Protein 2VYO (pdb70)

Foldseek 3Di:
DAFAAAFFPAFQEEAEEAEADDDPPLLVVVLVVCLVLVFEYEYAYEPPDPQDDPRLQSLQSNVVSPAAYAHAQDCVCQVDPPVDPLCVSLVSRVVRQVVSCVSRVHRHQEHEGDDDPRDDDVSVQVSQVVVNYGYHHWNEELVVDPGSLVVLLVVQVPDARNGGYTYYYHYSVVPSPPPSVVSSSCSSVVRRGGYHHPCNRHPPPD

Structure (mmCIF, N/CA/C/O backbone):
data_2VYO
#
_entry.id   2VYO
#
_cell.length_a   64.975
_cell.length_b   81.916
_cell.length_c   39.201
_cell.angle_alpha   90.00
_cell.angle_beta   90.00
_cell.angle_gamma   90.00
#
_symmetry.space_group_name_H-M   'P 21 21 2'
#
loop_
_entity.id
_entity.type
_entity.pdbx_description
1 polymer 'POLYSACCHARIDE DEACETYLASE DOMAIN-CONTAINING PROTEIN ECU11_0510'
2 non-polymer 'CALCIUM ION'
3 non-polymer 'ZINC ION'
4 non-polymer 'ACETATE ION'
5 non-polymer 'CHLORIDE ION'
6 non-polymer IMIDAZOLE
7 non-polymer 1,2-ETHANEDIOL
8 water water
#
loop_
_atom_site.group_PDB
_atom_site.id
_atom_site.type_symbol
_atom_site.label_atom_id
_atom_site.label_alt_id
_atom_site.label_comp_id
_atom_site.label_asym_id
_atom_site.label_entity_id
_atom_site.label_seq_id
_atom_site.pdbx_PDB_ins_code
_atom_site.Cartn_x
_atom_site.Cartn_y
_atom_site.Cartn_z
_atom_site.occupancy
_atom_site.B_iso_or_equiv
_atom_site.auth_seq_id
_atom_site.auth_comp_id
_atom_site.auth_asym_id
_atom_site.auth_atom_id
_atom_site.pdbx_PDB_model_num
ATOM 1 N N . GLU A 1 15 ? 27.037 9.343 16.011 1.00 31.93 15 GLU A N 1
ATOM 2 C CA . GLU A 1 15 ? 28.285 9.600 16.795 1.00 30.78 15 GLU A CA 1
ATOM 3 C C . GLU A 1 15 ? 29.088 10.794 16.273 1.00 30.11 15 GLU A C 1
ATOM 4 O O . GLU A 1 15 ? 28.899 11.268 15.132 1.00 31.27 15 GLU A O 1
ATOM 10 N N . ALA A 1 16 ? 29.970 11.298 17.134 1.00 27.50 16 ALA A N 1
ATOM 11 C CA . ALA A 1 16 ? 30.698 12.522 16.884 1.00 26.20 16 ALA A CA 1
ATOM 12 C C . ALA A 1 16 ? 32.184 12.221 16.773 1.00 25.47 16 ALA A C 1
ATOM 13 O O . ALA A 1 16 ? 32.730 11.463 17.575 1.00 25.00 16 ALA A O 1
ATOM 15 N N . ASP A 1 17 ? 32.832 12.835 15.791 1.00 24.83 17 ASP A N 1
ATOM 16 C CA . ASP A 1 17 ? 34.262 12.631 15.592 1.00 24.87 17 ASP A CA 1
ATOM 17 C C . ASP A 1 17 ? 35.053 13.358 16.673 1.00 23.41 17 ASP A C 1
ATOM 18 O O . ASP A 1 17 ? 34.715 14.476 17.074 1.00 23.16 17 ASP A O 1
ATOM 23 N N . VAL A 1 18 ? 36.101 12.688 17.145 1.00 21.71 18 VAL A N 1
ATOM 24 C CA . VAL A 1 18 ? 37.006 13.271 18.116 1.00 20.55 18 VAL A CA 1
ATOM 25 C C . VAL A 1 18 ? 38.417 13.238 17.539 1.00 20.38 18 VAL A C 1
ATOM 26 O O . VAL A 1 18 ? 38.723 12.345 16.722 1.00 20.13 18 VAL A O 1
ATOM 30 N N . PRO A 1 19 ? 39.283 14.182 17.964 1.00 19.92 19 PRO A N 1
ATOM 31 C CA . PRO A 1 19 ? 40.626 14.218 17.382 1.00 19.07 19 PRO A CA 1
ATOM 32 C C . PRO A 1 19 ? 41.440 12.997 17.762 1.00 18.30 19 PRO A C 1
ATOM 33 O O . PRO A 1 19 ? 41.378 12.530 18.903 1.00 17.78 19 PRO A O 1
ATOM 37 N N . ASP A 1 20 ? 42.187 12.466 16.802 1.00 17.95 20 ASP A N 1
ATOM 38 C CA . ASP A 1 20 ? 42.989 11.290 17.088 1.00 19.50 20 ASP A CA 1
ATOM 39 C C . ASP A 1 20 ? 44.454 11.453 16.715 1.00 18.59 20 ASP A C 1
ATOM 40 O O . ASP A 1 20 ? 45.198 10.473 16.684 1.00 20.39 20 ASP A O 1
ATOM 45 N N . VAL A 1 21 ? 44.841 12.691 16.459 1.00 17.77 21 VAL A N 1
ATOM 46 C CA . VAL A 1 21 ? 46.225 13.115 16.267 1.00 17.02 21 VAL A CA 1
ATOM 47 C C . VAL A 1 21 ? 46.244 14.581 16.646 1.00 16.01 21 VAL A C 1
ATOM 48 O O . VAL A 1 21 ? 45.192 15.226 16.790 1.00 15.89 21 VAL A O 1
ATOM 52 N N . CYS A 1 22 ? 47.448 15.130 16.797 1.00 15.38 22 CYS A N 1
ATOM 53 C CA . CYS A 1 22 ? 47.602 16.548 17.116 1.00 15.43 22 CYS A CA 1
ATOM 54 C C . CYS A 1 22 ? 47.277 17.433 15.910 1.00 16.31 22 CYS A C 1
ATOM 55 O O . CYS A 1 22 ? 47.195 16.952 14.767 1.00 17.22 22 CYS A O 1
ATOM 58 N N . THR A 1 23 ? 47.073 18.724 16.171 1.00 16.91 23 THR A N 1
ATOM 59 C CA . THR A 1 23 ? 46.697 19.650 15.102 1.00 17.65 23 THR A CA 1
ATOM 60 C C . TH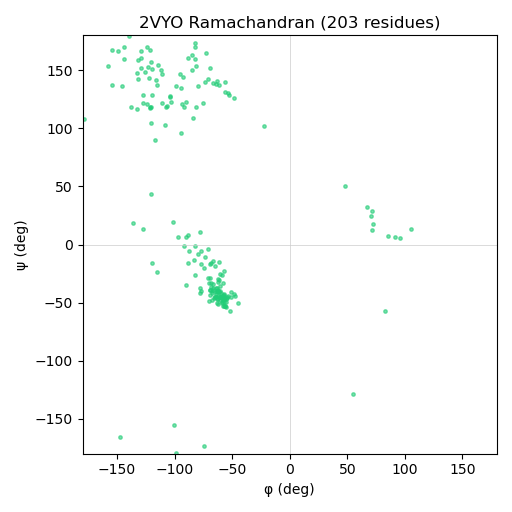R A 1 23 ? 47.927 20.123 14.316 1.00 17.90 23 THR A C 1
ATOM 61 O O . THR A 1 23 ? 47.805 20.868 13.345 1.00 18.66 23 THR A O 1
ATOM 65 N N . ASN A 1 24 ? 49.108 19.653 14.728 1.00 17.34 24 ASN A N 1
ATOM 66 C CA . ASN A 1 24 ? 50.354 19.956 14.001 1.00 17.76 24 ASN A CA 1
ATOM 67 C C . ASN A 1 24 ? 51.293 18.784 14.173 1.00 17.33 24 ASN A C 1
ATOM 68 O O . ASN A 1 24 ? 51.049 17.902 15.012 1.00 17.34 24 ASN A O 1
ATOM 73 N N . SER A 1 25 ? 52.351 18.761 13.361 1.00 16.69 25 SER A N 1
ATOM 74 C CA . SER A 1 25 ? 53.283 17.642 13.343 1.00 15.44 25 SER A CA 1
ATOM 75 C C . SER A 1 25 ? 54.353 17.700 14.455 1.00 15.51 25 SER A C 1
ATOM 76 O O . SER A 1 25 ? 54.477 18.702 15.161 1.00 17.23 25 SER A O 1
ATOM 79 N N . GLY A 1 26 ? 55.093 16.604 14.603 1.00 15.25 26 GLY A N 1
ATOM 80 C CA . GLY A 1 26 ? 56.350 16.640 15.367 1.00 15.70 26 GLY A CA 1
ATOM 81 C C . GLY A 1 26 ? 56.199 16.317 16.834 1.00 15.78 26 GLY A C 1
ATOM 82 O O . GLY A 1 26 ? 57.165 16.402 17.603 1.00 16.10 26 GLY A O 1
ATOM 83 N N . MET A 1 27 ? 54.990 15.916 17.221 1.00 15.26 27 MET A N 1
ATOM 84 C CA . MET A 1 27 ? 54.653 15.790 18.642 1.00 15.44 27 MET A CA 1
ATOM 85 C C . MET A 1 27 ? 54.126 14.415 18.993 1.00 14.89 27 MET A C 1
ATOM 86 O O . MET A 1 27 ? 53.442 13.743 18.164 1.00 15.21 27 MET A O 1
ATOM 91 N N . ILE A 1 28 ? 54.420 13.999 20.234 1.00 14.84 28 ILE A N 1
ATOM 92 C CA . ILE A 1 28 ? 53.790 12.786 20.800 1.00 14.82 28 ILE A CA 1
ATOM 93 C C . ILE A 1 28 ? 53.137 13.235 22.085 1.00 15.32 28 ILE A C 1
ATOM 94 O O . ILE A 1 28 ? 53.812 13.710 22.982 1.00 14.57 28 ILE A O 1
ATOM 99 N N . ALA A 1 29 ? 51.821 13.041 22.169 1.00 14.51 29 ALA A N 1
ATOM 100 C CA . ALA A 1 29 ? 51.034 13.379 23.360 1.00 14.54 29 ALA A CA 1
ATOM 101 C C . ALA A 1 29 ? 50.608 12.082 24.053 1.00 14.02 29 ALA A C 1
ATOM 102 O O . ALA A 1 29 ? 49.672 11.386 23.591 1.00 14.99 29 ALA A O 1
ATOM 104 N N . ILE A 1 30 ? 51.282 11.728 25.153 1.00 13.91 30 ILE A N 1
ATOM 105 C CA . ILE A 1 30 ? 50.850 10.540 25.882 1.00 15.58 30 ILE A CA 1
ATOM 106 C C . ILE A 1 30 ? 49.651 10.929 26.748 1.00 15.30 30 ILE A C 1
ATOM 107 O O . ILE A 1 30 ? 49.683 11.974 27.408 1.00 15.20 30 ILE A O 1
ATOM 112 N N . ASN A 1 31 ? 48.630 10.065 26.757 1.00 14.08 31 ASN A N 1
ATOM 113 C CA . ASN A 1 31 ? 47.434 10.268 27.579 1.00 14.43 31 ASN A CA 1
ATOM 114 C C . ASN A 1 31 ? 47.361 9.063 28.490 1.00 15.38 31 ASN A C 1
ATOM 115 O O . ASN A 1 31 ? 47.020 7.958 28.044 1.00 16.05 31 ASN A O 1
ATOM 120 N N . PHE A 1 32 ? 47.725 9.253 29.761 1.00 15.89 32 PHE A N 1
ATOM 121 C CA . PHE A 1 32 ? 47.612 8.222 30.769 1.00 15.66 32 PHE A CA 1
ATOM 122 C C . PHE A 1 32 ? 46.190 8.175 31.272 1.00 16.44 32 PHE A C 1
ATOM 123 O O . PHE A 1 32 ? 45.721 9.135 31.835 1.00 16.48 32 PHE A O 1
ATOM 131 N N . VAL A 1 33 ? 45.508 7.031 31.089 1.00 18.55 33 VAL A N 1
ATOM 132 C CA . VAL A 1 33 ? 44.057 6.986 31.360 1.00 19.91 33 VAL A CA 1
ATOM 133 C C . VAL A 1 33 ? 43.683 6.028 32.503 1.00 20.96 33 VAL A C 1
ATOM 134 O O . VAL A 1 33 ? 44.284 4.972 32.649 1.00 21.39 33 VAL A O 1
ATOM 138 N N . ASP A 1 34 ? 42.709 6.437 33.320 1.00 21.85 34 ASP A N 1
ATOM 139 C CA . ASP A 1 34 ? 42.083 5.619 34.385 1.00 22.46 34 ASP A CA 1
ATOM 140 C C . ASP A 1 34 ? 42.812 5.620 35.723 1.00 22.30 34 ASP A C 1
ATOM 141 O O . ASP A 1 34 ? 42.431 4.886 36.641 1.00 23.22 34 ASP A O 1
ATOM 146 N N . GLY A 1 35 ? 43.840 6.456 35.849 1.00 21.64 35 GLY A N 1
ATOM 147 C CA . GLY A 1 35 ? 44.440 6.704 37.166 1.00 20.48 35 GLY A CA 1
ATOM 148 C C . GLY A 1 35 ? 43.481 7.592 37.924 1.00 20.30 35 GLY A C 1
ATOM 149 O O . GLY A 1 35 ? 42.389 7.908 37.436 1.00 19.92 35 GLY A O 1
ATOM 150 N N . PRO A 1 36 ? 43.889 8.062 39.095 1.00 18.55 36 PRO A N 1
ATOM 151 C CA . PRO A 1 36 ? 45.192 7.869 39.732 1.00 19.18 36 PRO A CA 1
ATOM 152 C C . PRO A 1 36 ? 45.283 6.516 40.444 1.00 19.57 36 PRO A C 1
ATOM 153 O O . PRO A 1 36 ? 44.259 5.963 40.879 1.00 20.86 36 PRO A O 1
ATOM 157 N N . VAL A 1 37 ? 46.508 6.011 40.567 1.00 19.75 37 VAL A N 1
ATOM 158 C CA . VAL A 1 37 ? 46.811 4.767 41.263 1.00 21.05 37 VAL A CA 1
ATOM 159 C C . VAL A 1 37 ? 47.902 5.112 42.275 1.00 20.77 37 VAL A C 1
ATOM 160 O O . VAL A 1 37 ? 48.962 5.643 41.895 1.00 20.61 37 VAL A O 1
ATOM 164 N N . ARG A 1 38 ? 47.616 4.853 43.555 1.00 21.37 38 ARG 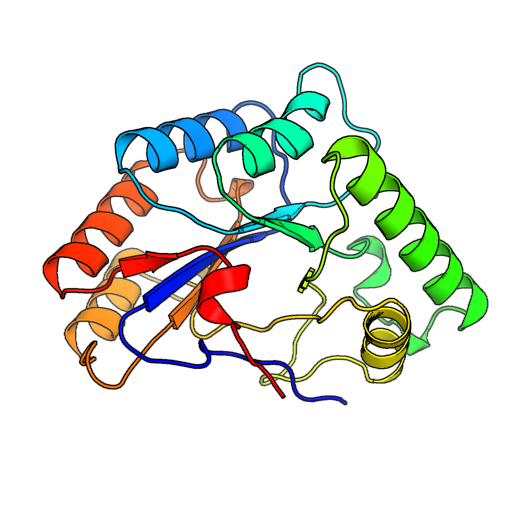A N 1
ATOM 165 C CA . ARG A 1 38 ? 48.573 5.074 44.646 1.00 22.75 38 ARG A CA 1
ATOM 166 C C . ARG A 1 38 ? 49.944 4.477 44.328 1.00 21.45 38 ARG A C 1
ATOM 167 O O . ARG A 1 38 ? 50.043 3.291 44.001 1.00 20.79 38 ARG A O 1
ATOM 175 N N . GLY A 1 39 ? 50.978 5.311 44.429 1.00 21.22 39 GLY A N 1
ATOM 176 C CA . GLY A 1 39 ? 52.355 4.860 44.219 1.00 20.98 39 GLY A CA 1
ATOM 177 C C . GLY A 1 39 ? 52.748 4.813 42.752 1.00 19.77 39 GLY A C 1
ATOM 178 O O . GLY A 1 39 ? 53.706 5.458 42.326 1.00 21.04 39 GLY A O 1
ATOM 179 N N . VAL A 1 40 ? 51.976 4.054 41.985 1.00 19.36 40 VAL A N 1
ATOM 180 C CA . VAL A 1 40 ? 52.170 3.920 40.549 1.00 19.10 40 VAL A CA 1
ATOM 181 C C . VAL A 1 40 ? 52.168 5.279 39.809 1.00 18.43 40 VAL A C 1
ATOM 182 O O . VAL A 1 40 ? 53.109 5.602 39.070 1.00 19.04 40 VAL A O 1
ATOM 186 N N . THR A 1 41 ? 51.121 6.074 39.997 1.00 17.67 41 THR A N 1
ATOM 187 C CA . THR A 1 41 ? 51.031 7.362 39.346 1.00 17.44 41 THR A CA 1
ATOM 188 C C . THR A 1 41 ? 52.133 8.331 39.812 1.00 16.89 41 THR A C 1
ATOM 189 O O . THR A 1 41 ? 52.688 9.084 39.008 1.00 16.68 41 THR A O 1
ATOM 193 N N . ASP A 1 42 ? 52.477 8.284 41.109 1.00 16.71 42 ASP A N 1
ATOM 194 C CA . ASP A 1 42 ? 53.530 9.144 41.648 1.00 17.95 42 ASP A CA 1
ATOM 195 C C . ASP A 1 42 ? 54.848 8.883 40.895 1.00 17.79 42 ASP A C 1
ATOM 196 O O . ASP A 1 42 ? 55.585 9.811 40.566 1.00 18.19 42 ASP A O 1
ATOM 201 N N . ARG A 1 43 ? 55.120 7.589 40.686 1.00 17.76 43 ARG A N 1
ATOM 202 C CA . ARG A 1 43 ? 56.352 7.138 40.005 1.00 18.08 43 ARG A CA 1
ATOM 203 C C . ARG A 1 43 ? 56.358 7.547 38.527 1.00 17.34 43 ARG A C 1
ATOM 204 O O . ARG A 1 43 ? 57.393 7.928 37.963 1.00 18.49 43 ARG A O 1
ATOM 212 N N . ILE A 1 44 ? 55.205 7.448 37.881 1.00 17.30 44 ILE A N 1
ATOM 213 C CA . ILE A 1 44 ? 55.114 7.903 36.494 1.00 16.71 44 ILE A CA 1
ATOM 214 C C . ILE A 1 44 ? 55.429 9.400 36.412 1.00 16.75 44 ILE A C 1
ATOM 215 O O . ILE A 1 44 ? 56.219 9.841 35.575 1.00 17.48 44 ILE A O 1
ATOM 220 N N . LEU A 1 45 ? 54.850 10.181 37.321 1.00 15.99 45 LEU A N 1
ATOM 221 C CA . LEU A 1 45 ? 55.135 11.610 37.369 1.00 16.64 45 LEU A CA 1
ATOM 222 C C . LEU A 1 45 ? 56.629 11.878 37.628 1.00 17.59 45 LEU A C 1
ATOM 223 O O . LEU A 1 45 ? 57.204 12.787 37.045 1.00 17.82 45 LEU A O 1
ATOM 228 N N . ASN A 1 46 ? 57.248 11.091 38.499 1.00 17.84 46 ASN A N 1
ATOM 229 C CA . ASN A 1 46 ? 58.692 11.263 38.752 1.00 18.41 46 ASN A CA 1
ATOM 230 C C . ASN A 1 46 ? 59.479 11.078 37.461 1.00 18.73 46 ASN A C 1
ATOM 231 O O . ASN A 1 46 ? 60.336 11.903 37.107 1.00 18.32 46 ASN A O 1
ATOM 236 N N . THR A 1 47 ? 59.168 9.984 36.770 1.00 18.18 47 THR A N 1
ATOM 237 C CA . THR A 1 47 ? 59.812 9.617 35.501 1.00 19.62 47 THR A CA 1
ATOM 238 C C . THR A 1 47 ? 59.646 10.724 34.464 1.00 19.18 47 THR A C 1
ATOM 239 O O . THR A 1 47 ? 60.605 11.123 33.817 1.00 18.91 47 THR A O 1
ATOM 243 N N . LEU A 1 48 ? 58.429 11.241 34.289 1.00 17.83 48 LEU A N 1
ATOM 244 C CA . LEU A 1 48 ? 58.211 12.326 33.304 1.00 18.44 48 LEU A CA 1
ATOM 245 C C . LEU A 1 48 ? 59.014 13.584 33.619 1.00 18.87 48 LEU A C 1
ATOM 246 O O . LEU A 1 48 ? 59.573 14.206 32.710 1.00 18.75 48 LEU A O 1
ATOM 251 N N . ASP A 1 49 ? 59.081 13.931 34.911 1.00 18.77 49 ASP A N 1
ATOM 252 C CA . ASP A 1 49 ? 59.802 15.106 35.365 1.00 19.93 49 ASP A CA 1
ATOM 253 C C . ASP A 1 49 ? 61.293 14.971 35.054 1.00 20.54 49 ASP A C 1
ATOM 254 O O . ASP A 1 49 ? 61.899 15.882 34.512 1.00 20.96 49 ASP A O 1
ATOM 259 N N . GLU A 1 50 ? 61.848 13.809 35.382 1.00 20.72 50 GLU A N 1
ATOM 260 C CA . GLU A 1 50 ? 63.266 13.506 35.137 1.00 21.97 50 GLU A CA 1
ATOM 261 C C . GLU A 1 50 ? 63.602 13.521 33.660 1.00 22.33 50 GLU A C 1
ATOM 262 O O . GLU A 1 50 ? 64.677 13.987 33.257 1.00 23.40 50 GLU A O 1
ATOM 268 N N . LEU A 1 51 ? 62.689 12.998 32.853 1.00 21.17 51 LEU A N 1
ATOM 269 C CA . LEU A 1 51 ? 62.889 12.961 31.400 1.00 21.27 51 LEU A CA 1
ATOM 270 C C . LEU A 1 51 ? 62.602 14.273 30.677 1.00 20.90 51 LEU A C 1
ATOM 271 O O . LEU A 1 51 ? 62.840 14.360 29.456 1.00 21.89 51 LEU A O 1
ATOM 276 N N 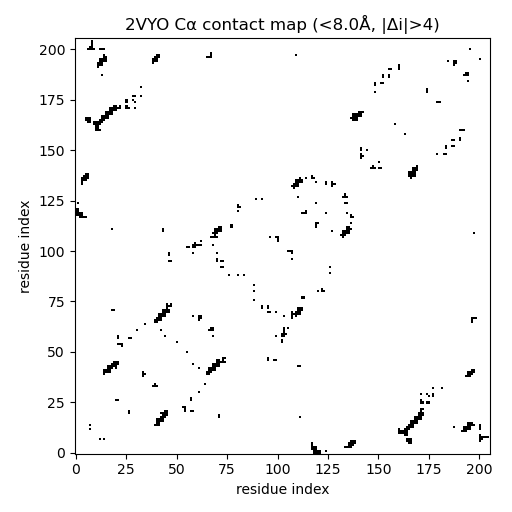. GLY A 1 52 ? 62.054 15.252 31.396 1.00 21.01 52 GLY A N 1
ATOM 277 C CA . GLY A 1 52 ? 61.716 16.569 30.849 1.00 21.59 52 GLY A CA 1
ATOM 278 C C . GLY A 1 52 ? 60.594 16.534 29.825 1.00 21.90 52 GLY A C 1
ATOM 279 O O . GLY A 1 52 ? 60.555 17.347 28.903 1.00 23.42 52 GLY A O 1
ATOM 280 N N . VAL A 1 53 ? 59.657 15.599 30.002 1.00 20.70 53 VAL A N 1
ATOM 281 C CA . VAL A 1 53 ? 58.552 15.464 29.054 1.00 21.11 53 VAL A CA 1
ATOM 282 C C . VAL A 1 53 ? 57.227 15.876 29.699 1.00 19.83 53 VAL A C 1
ATOM 283 O O . VAL A 1 53 ? 57.051 15.735 30.906 1.00 19.47 53 VAL A O 1
ATOM 287 N N . LYS A 1 54 ? 56.312 16.378 28.882 1.00 18.70 54 LYS A N 1
ATOM 288 C CA . LYS A 1 54 ? 54.982 16.756 29.348 1.00 17.96 54 LYS A CA 1
ATOM 289 C C . LYS A 1 54 ? 53.975 15.785 28.767 1.00 17.57 54 LYS A C 1
ATOM 290 O O . LYS A 1 54 ? 54.139 15.306 27.638 1.00 17.73 54 LYS A O 1
ATOM 296 N N . ALA A 1 55 ? 52.931 15.513 29.527 1.00 15.67 55 ALA A N 1
ATOM 297 C CA . ALA A 1 55 ? 51.909 14.548 29.073 1.00 14.77 55 ALA A CA 1
ATOM 298 C C . ALA A 1 55 ? 50.551 14.944 29.594 1.00 15.40 55 ALA A C 1
ATOM 299 O O . ALA A 1 55 ? 50.353 16.086 30.019 1.00 15.13 55 ALA A O 1
ATOM 301 N N . THR A 1 56 ? 49.604 14.026 29.511 1.00 13.91 56 THR A N 1
ATOM 302 C CA . THR A 1 56 ? 48.238 14.256 29.950 1.00 14.45 56 THR A CA 1
ATOM 303 C C . THR A 1 56 ? 47.800 13.105 30.803 1.00 14.77 56 THR A C 1
ATOM 304 O O . THR A 1 56 ? 48.149 11.960 30.532 1.00 14.43 56 THR A O 1
ATOM 308 N N . PHE A 1 57 ? 47.034 13.389 31.851 1.00 13.97 57 PHE A N 1
ATOM 309 C CA . PHE A 1 57 ? 46.465 12.325 32.695 1.00 14.50 57 PHE A CA 1
ATOM 310 C C . PHE A 1 57 ? 44.961 12.460 32.671 1.00 15.33 57 PHE A C 1
ATOM 311 O O . PHE A 1 57 ? 44.435 13.472 33.109 1.00 15.37 57 PHE A O 1
ATOM 319 N N . SER A 1 58 ? 44.274 11.438 32.169 1.00 15.38 58 SER A N 1
ATOM 320 C CA . SER A 1 58 ? 42.805 11.421 32.207 1.00 15.99 58 SER A CA 1
ATOM 321 C C . SER A 1 58 ? 42.413 10.645 33.450 1.00 16.14 58 SER A C 1
ATOM 322 O O . SER A 1 58 ? 42.373 9.409 33.434 1.00 16.99 58 SER A O 1
ATOM 325 N N . PHE A 1 59 ? 42.151 11.366 34.538 1.00 15.86 59 PHE A N 1
ATOM 326 C CA . PHE A 1 59 ? 41.918 10.751 35.825 1.00 15.91 59 PHE A CA 1
ATOM 327 C C . PHE A 1 59 ? 40.407 10.551 36.087 1.00 16.33 59 PHE A C 1
ATOM 328 O O . PHE A 1 59 ? 39.583 11.386 35.693 1.00 16.39 59 PHE A O 1
ATOM 336 N N . THR A 1 60 ? 40.074 9.485 36.799 1.00 17.37 60 THR A N 1
ATOM 337 C CA . THR A 1 60 ? 38.721 9.336 37.305 1.00 17.94 60 THR A CA 1
ATOM 338 C C . THR A 1 60 ? 38.507 10.102 38.597 1.00 18.25 60 THR A C 1
ATOM 339 O O . THR A 1 60 ? 39.464 10.400 39.317 1.00 17.56 60 THR A O 1
ATOM 343 N N . VAL A 1 61 ? 37.236 10.379 38.895 1.00 18.86 61 VAL A N 1
ATOM 344 C CA . VAL A 1 61 ? 36.825 10.914 40.192 1.00 20.85 61 VAL A CA 1
ATOM 345 C C . VAL A 1 61 ? 35.563 10.196 40.684 1.00 22.81 61 VAL A C 1
ATOM 346 O O . VAL A 1 61 ? 34.857 10.720 41.541 1.00 24.58 61 VAL A O 1
ATOM 350 N N . ASN A 1 62 ? 35.266 9.023 40.138 1.00 24.45 62 ASN A N 1
ATOM 351 C CA . ASN A 1 62 ? 34.043 8.297 40.519 1.00 27.58 62 ASN A CA 1
ATOM 352 C C . ASN A 1 62 ? 34.159 7.587 41.874 1.00 28.93 62 ASN A C 1
ATOM 353 O O . ASN A 1 62 ? 33.139 7.169 42.442 1.00 29.80 62 ASN A O 1
ATOM 358 N N . GLN A 1 63 ? 35.393 7.422 42.357 1.00 29.74 63 GLN A N 1
ATOM 359 C CA A GLN A 1 63 ? 35.686 6.926 43.716 0.50 30.40 63 GLN A CA 1
ATOM 360 C CA B GLN A 1 63 ? 35.611 6.973 43.732 0.50 30.44 63 GLN A CA 1
ATOM 361 C C . GLN A 1 63 ? 36.389 8.045 44.489 1.00 30.78 63 GLN A C 1
ATOM 362 O O . GLN A 1 63 ? 37.234 8.741 43.913 1.00 31.10 63 GLN A O 1
ATOM 373 N N . LYS A 1 64 ? 36.074 8.202 45.781 1.00 31.53 64 LYS A N 1
ATOM 374 C CA . LYS A 1 64 ? 36.758 9.216 46.622 1.00 31.32 64 LYS A CA 1
ATOM 375 C C . LYS A 1 64 ? 38.253 8.897 46.681 1.00 31.28 64 LYS A C 1
ATOM 376 O O . LYS A 1 64 ? 38.628 7.732 46.800 1.00 31.31 64 LYS A O 1
ATOM 382 N N . ALA A 1 65 ? 39.092 9.932 46.567 1.00 30.71 65 ALA A N 1
ATOM 383 C CA . ALA A 1 65 ? 40.553 9.776 46.606 1.00 30.34 65 ALA A CA 1
ATOM 384 C C . ALA A 1 65 ? 41.001 9.527 48.049 1.00 29.73 65 ALA A C 1
ATOM 385 O O . ALA A 1 65 ? 40.713 10.330 48.938 1.00 30.98 65 ALA A O 1
ATOM 387 N N . VAL A 1 66 ? 41.669 8.395 48.271 1.00 28.19 66 VAL A N 1
ATOM 388 C CA . VAL A 1 66 ? 42.048 7.962 49.612 1.00 27.48 66 VAL A CA 1
ATOM 389 C C . VAL A 1 66 ? 43.472 8.415 49.934 1.00 26.42 66 VAL A C 1
ATOM 390 O O . VAL A 1 66 ? 44.380 8.242 49.118 1.00 26.05 66 VAL A O 1
ATOM 394 N N . GLY A 1 67 ? 43.672 8.965 51.133 1.00 24.79 67 GLY A N 1
ATOM 395 C CA . GLY A 1 67 ? 45.026 9.230 51.611 1.00 24.00 67 GLY A CA 1
ATOM 396 C C . GLY A 1 67 ? 45.847 10.079 50.660 1.00 23.23 67 GLY A C 1
ATOM 397 O O . GLY A 1 67 ? 45.416 11.137 50.219 1.00 23.39 67 GLY A O 1
ATOM 398 N N . ASN A 1 68 ? 47.041 9.603 50.341 1.00 21.70 68 ASN A N 1
ATOM 399 C CA . ASN A 1 68 ? 47.958 10.368 49.498 1.00 20.58 68 ASN A CA 1
ATOM 400 C C . ASN A 1 68 ? 47.631 10.332 47.998 1.00 20.39 68 ASN A C 1
ATOM 401 O O . ASN A 1 68 ? 48.432 10.758 47.181 1.00 20.20 68 ASN A O 1
ATOM 406 N N . VAL A 1 69 ? 46.464 9.816 47.630 1.00 20.25 69 VAL A N 1
ATOM 407 C CA . VAL A 1 69 ? 46.071 9.855 46.200 1.00 20.19 69 VAL A CA 1
ATOM 408 C C . VAL A 1 69 ? 45.569 11.251 45.794 1.00 20.26 69 VAL A C 1
ATOM 409 O O . VAL A 1 69 ? 45.830 11.727 44.675 1.00 20.21 69 VAL A O 1
ATOM 413 N N . GLY A 1 70 ? 44.843 11.923 46.689 1.00 19.48 70 GLY A N 1
ATOM 414 C CA . GLY A 1 70 ? 44.308 13.239 46.383 1.00 19.54 70 GLY A CA 1
ATOM 415 C C . GLY A 1 70 ? 45.263 14.252 45.786 1.00 20.00 70 GLY A C 1
ATOM 416 O O . GLY A 1 70 ? 44.913 14.958 44.838 1.00 20.43 70 GLY A O 1
ATOM 417 N N . GLN A 1 71 ? 46.488 14.327 46.304 1.00 19.11 71 GLN A N 1
ATOM 418 C CA . GLN A 1 71 ? 47.448 15.330 45.803 1.00 18.61 71 GLN A CA 1
ATOM 419 C C . GLN A 1 71 ? 47.856 15.114 44.335 1.00 17.28 71 GLN A C 1
ATOM 420 O O . GLN A 1 71 ? 48.381 16.009 43.692 1.00 18.30 71 GLN A O 1
ATOM 426 N N . LEU A 1 72 ? 47.633 13.913 43.821 1.00 15.83 72 LEU A N 1
ATOM 427 C CA . LEU A 1 72 ? 48.061 13.617 42.436 1.00 16.51 72 LEU A CA 1
ATOM 428 C C . LEU A 1 72 ? 47.394 14.505 41.391 1.00 17.26 72 LEU A C 1
ATOM 429 O O . LEU A 1 72 ? 48.012 14.852 40.373 1.00 17.25 72 LEU A O 1
ATOM 434 N N . TYR A 1 73 ? 46.126 14.843 41.613 1.00 17.79 73 TYR A N 1
ATOM 435 C CA . TYR A 1 73 ? 45.375 15.667 40.668 1.00 17.46 73 TYR A CA 1
ATOM 436 C C . TYR A 1 73 ? 46.015 17.032 40.523 1.00 17.84 73 TYR A C 1
ATOM 437 O O . TYR A 1 73 ? 46.144 17.555 39.427 1.00 18.45 73 TYR A O 1
ATOM 446 N N . ARG A 1 74 ? 46.468 17.582 41.644 1.00 17.99 74 ARG A N 1
ATOM 447 C CA . ARG A 1 74 ? 47.141 18.875 41.642 1.00 18.81 74 ARG A CA 1
ATOM 448 C C . ARG A 1 74 ? 48.609 18.779 41.173 1.00 18.66 74 ARG A C 1
ATOM 449 O O . ARG A 1 74 ? 49.105 19.644 40.424 1.00 18.48 74 ARG A O 1
ATOM 457 N N . ARG A 1 75 ? 49.298 17.743 41.636 1.00 17.59 75 ARG A N 1
ATOM 458 C CA . ARG A 1 75 ? 50.694 17.535 41.257 1.00 16.86 75 ARG A CA 1
ATOM 459 C C . ARG A 1 75 ? 50.856 17.497 39.742 1.00 16.95 75 ARG A C 1
ATOM 460 O O . ARG A 1 75 ? 51.767 18.133 39.186 1.00 16.51 75 ARG A O 1
ATOM 468 N N . ALA A 1 76 ? 49.982 16.749 39.064 1.00 15.64 76 ALA A N 1
ATOM 469 C CA . ALA A 1 76 ? 50.072 16.657 37.602 1.00 15.35 76 ALA A CA 1
ATOM 470 C C . ALA A 1 76 ? 50.036 18.047 36.930 1.00 15.74 76 ALA A C 1
ATOM 471 O O . ALA A 1 76 ? 50.847 18.305 36.069 1.00 16.26 76 ALA A O 1
ATOM 473 N N . VAL A 1 77 ? 49.104 18.909 37.332 1.00 16.24 77 VAL A N 1
ATOM 474 C CA . VAL A 1 77 ? 49.005 20.252 36.788 1.00 17.56 77 VAL A CA 1
ATOM 475 C C . VAL A 1 77 ? 50.237 21.122 37.110 1.00 18.07 77 VAL A C 1
ATOM 476 O O . VAL A 1 77 ? 50.765 21.826 36.244 1.00 18.99 77 VAL A O 1
ATOM 480 N N . GLU A 1 78 ? 50.680 21.062 38.360 1.00 18.43 78 GLU A N 1
ATOM 481 C CA . GLU A 1 78 ? 51.826 21.858 38.785 1.00 19.09 78 GLU A CA 1
ATOM 482 C C . GLU A 1 78 ? 53.102 21.511 38.040 1.00 18.28 78 GLU A C 1
ATOM 483 O O . GLU A 1 78 ? 53.975 22.350 37.879 1.00 20.40 78 GLU A O 1
ATOM 489 N N . GLU A 1 79 ? 53.222 20.253 37.632 1.00 16.62 79 GLU A N 1
ATOM 490 C CA . GLU A 1 79 ? 54.404 19.834 36.875 1.00 17.32 79 GLU A CA 1
ATOM 491 C C . GLU A 1 79 ? 54.285 20.001 35.360 1.00 16.93 79 GLU A C 1
ATOM 492 O O . GLU A 1 79 ? 55.151 19.546 34.613 1.00 18.62 79 GLU A O 1
ATOM 498 N N . GLY A 1 80 ? 53.203 20.659 34.932 1.00 17.22 80 GLY A N 1
ATOM 499 C CA . GLY A 1 80 ? 53.059 21.067 33.537 1.00 16.59 80 GLY A CA 1
ATOM 500 C C . GLY A 1 80 ? 52.289 20.160 32.625 1.00 16.49 80 GLY A C 1
ATOM 501 O O . GLY A 1 80 ? 52.220 20.409 31.428 1.00 17.08 80 GLY A O 1
ATOM 502 N N . HIS A 1 81 ? 51.704 19.116 33.204 1.00 16.48 81 HIS A N 1
ATOM 503 C CA . HIS A 1 81 ? 50.849 18.205 32.465 1.00 15.95 81 HIS A CA 1
ATOM 504 C C . HIS A 1 81 ? 49.441 18.728 32.408 1.00 16.09 81 HIS A C 1
ATOM 505 O O . HIS A 1 81 ? 49.091 19.661 33.158 1.00 17.16 81 HIS A O 1
ATOM 512 N N . ASN A 1 82 ? 48.625 18.202 31.501 1.00 14.53 82 ASN A N 1
ATOM 513 C CA . ASN A 1 82 ? 47.198 18.453 31.606 1.00 14.98 82 ASN A CA 1
ATOM 514 C C . ASN A 1 82 ? 46.475 17.349 32.390 1.00 15.43 82 ASN A C 1
ATOM 515 O O . ASN A 1 82 ? 46.855 16.170 32.333 1.00 15.90 82 ASN A O 1
ATOM 520 N N . VAL A 1 83 ? 45.469 17.752 33.164 1.00 14.67 83 VAL A N 1
ATOM 521 C CA . VAL A 1 83 ? 44.532 16.801 33.785 1.00 15.38 83 VAL A CA 1
ATOM 522 C C . VAL A 1 83 ? 43.237 16.872 32.986 1.00 16.62 83 VAL A C 1
ATOM 523 O O . VAL A 1 83 ? 42.698 17.946 32.777 1.00 16.51 83 VAL A O 1
ATOM 527 N N . ALA A 1 84 ? 42.766 15.716 32.557 1.00 15.34 84 ALA A N 1
ATOM 528 C CA . ALA A 1 84 ? 41.523 15.548 31.793 1.00 16.06 84 ALA A CA 1
ATOM 529 C C . ALA A 1 84 ? 40.618 14.633 32.619 1.00 17.05 84 ALA A C 1
ATOM 530 O O . ALA A 1 84 ? 41.092 13.928 33.497 1.00 16.69 84 ALA A O 1
ATOM 532 N N . LEU A 1 85 ? 39.311 14.700 32.387 1.00 15.26 85 LEU A N 1
ATOM 533 C CA . LEU A 1 85 ? 38.403 13.821 33.118 1.00 16.43 85 LEU A CA 1
ATOM 534 C C . LEU A 1 85 ? 38.201 12.521 32.369 1.00 15.37 85 LEU A C 1
ATOM 535 O O . LEU A 1 85 ? 37.754 12.547 31.221 1.00 14.92 85 LEU A O 1
ATOM 540 N N . ARG A 1 86 ? 38.502 11.392 33.007 1.00 15.97 86 ARG A N 1
ATOM 541 C CA . ARG A 1 86 ? 38.043 10.108 32.504 1.00 17.55 86 ARG A CA 1
ATOM 542 C C . ARG A 1 86 ? 36.622 9.921 33.040 1.00 17.67 86 ARG A C 1
ATOM 543 O O . ARG A 1 86 ? 36.438 9.729 34.240 1.00 16.98 86 ARG A O 1
ATOM 551 N N . VAL A 1 87 ? 35.624 10.016 32.164 1.00 18.02 87 VAL A N 1
ATOM 552 C CA . VAL A 1 87 ? 34.231 10.031 32.656 1.00 19.40 87 VAL A CA 1
ATOM 553 C C . VAL A 1 87 ? 33.898 8.714 33.330 1.00 20.31 87 VAL A C 1
ATOM 554 O O . VAL A 1 87 ? 34.268 7.661 32.833 1.00 20.37 87 VAL A O 1
ATOM 558 N N . ASP A 1 88 ? 33.192 8.805 34.465 1.00 21.52 88 ASP A N 1
ATOM 559 C CA . ASP A 1 88 ? 32.747 7.642 35.252 1.00 23.21 88 ASP A CA 1
ATOM 560 C C . ASP A 1 88 ? 32.671 6.327 34.446 1.00 24.18 88 ASP A C 1
ATOM 561 O O . ASP A 1 88 ? 31.726 6.110 33.668 1.00 23.69 88 ASP A O 1
ATOM 566 N N . PRO A 1 89 ? 33.685 5.446 34.605 1.00 24.59 89 PRO A N 1
ATOM 567 C CA . PRO A 1 89 ? 33.713 4.186 33.863 1.00 25.99 89 PRO A CA 1
ATOM 568 C C . PRO A 1 89 ? 32.494 3.285 34.056 1.00 26.88 89 PRO A C 1
ATOM 569 O O . PRO A 1 89 ? 32.206 2.466 33.180 1.00 27.06 89 PRO A O 1
ATOM 573 N N . SER A 1 90 ? 31.779 3.448 35.170 1.00 27.60 90 SER A N 1
ATOM 574 C CA . SER A 1 90 ? 30.565 2.669 35.406 1.00 28.33 90 SER A CA 1
ATOM 575 C C . SER A 1 90 ? 29.433 3.009 34.421 1.00 28.01 90 SER A C 1
ATOM 576 O O . SER A 1 90 ? 28.456 2.262 34.301 1.00 28.79 90 SER A O 1
ATOM 579 N N . MET A 1 91 ? 29.576 4.115 33.701 1.00 27.56 91 MET A N 1
ATOM 580 C CA . MET A 1 91 ? 28.635 4.469 32.645 1.00 27.17 91 MET A CA 1
ATOM 581 C C . MET A 1 91 ? 29.041 3.959 31.253 1.00 27.21 91 MET A C 1
ATOM 582 O O . MET A 1 91 ? 28.298 4.166 30.281 1.00 26.28 91 MET A O 1
ATOM 587 N N . ASP A 1 92 ? 30.193 3.284 31.161 1.00 27.72 92 ASP A N 1
ATOM 588 C CA . ASP A 1 92 ? 30.757 2.857 29.872 1.00 29.15 92 ASP A CA 1
ATOM 589 C C . ASP A 1 92 ? 29.798 2.094 28.962 1.00 30.50 92 ASP A C 1
ATOM 590 O O . ASP A 1 92 ? 29.783 2.312 27.730 1.00 30.76 92 ASP A O 1
ATOM 595 N N . GLU A 1 93 ? 29.010 1.201 29.560 1.00 31.32 93 GLU A N 1
ATOM 596 C CA . G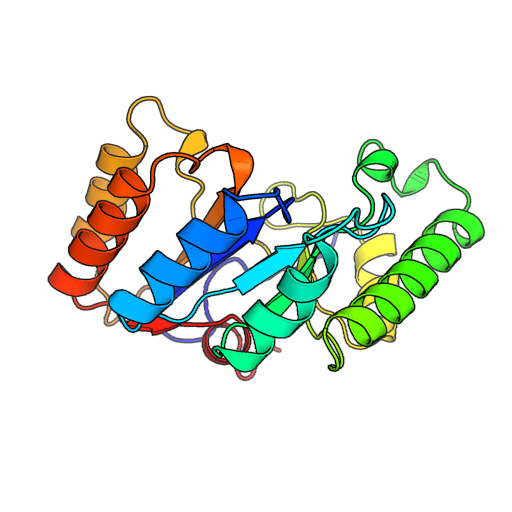LU A 1 93 ? 28.184 0.264 28.778 1.00 33.45 93 GLU A CA 1
ATOM 597 C C . GLU A 1 93 ? 27.213 0.965 27.830 1.00 33.91 93 GLU A C 1
ATOM 598 O O . GLU A 1 93 ? 26.923 0.460 26.731 1.00 34.21 93 GLU A O 1
ATOM 604 N N . GLY A 1 94 ? 26.715 2.130 28.244 1.00 33.80 94 GLY A N 1
ATOM 605 C CA . GLY A 1 94 ? 25.704 2.798 27.453 1.00 34.65 94 GLY A CA 1
ATOM 606 C C . GLY A 1 94 ? 25.247 4.114 28.027 1.00 34.68 94 GLY A C 1
ATOM 607 O O . GLY A 1 94 ? 24.533 4.159 29.031 1.00 34.65 94 GLY A O 1
ATOM 608 N N . TYR A 1 95 ? 25.666 5.186 27.364 1.00 34.66 95 TYR A N 1
ATOM 609 C CA . TYR A 1 95 ? 25.209 6.525 27.686 1.00 34.90 95 TYR A CA 1
ATOM 610 C C . TYR A 1 95 ? 23.708 6.717 27.388 1.00 36.45 95 TYR A C 1
ATOM 611 O O . TYR A 1 95 ? 23.016 7.436 28.119 1.00 36.51 95 TYR A O 1
ATOM 620 N N . GLN A 1 96 ? 23.216 6.054 26.338 1.00 37.58 96 GLN A N 1
ATOM 621 C CA . GLN A 1 96 ? 21.788 6.052 25.970 1.00 39.48 96 GLN A CA 1
ATOM 622 C C . GLN A 1 96 ? 20.872 5.292 26.960 1.00 40.29 96 GLN A C 1
ATOM 623 O O . GLN A 1 96 ? 19.645 5.481 26.962 1.00 40.54 96 GLN A O 1
ATOM 629 N N . CYS A 1 97 ? 21.475 4.455 27.802 1.00 40.75 97 CYS A N 1
ATOM 630 C CA . CYS A 1 97 ? 20.739 3.582 28.719 1.00 41.15 97 CYS A CA 1
ATOM 631 C C . CYS A 1 97 ? 20.294 4.270 30.005 1.00 41.65 97 CYS A C 1
ATOM 632 O O . CYS A 1 97 ? 19.311 3.847 30.619 1.00 42.77 97 CYS A O 1
ATOM 635 N N . LEU A 1 98 ? 21.013 5.318 30.408 1.00 41.30 98 LEU A N 1
ATOM 636 C CA . LEU A 1 98 ? 20.640 6.123 31.576 1.00 41.19 98 LEU A CA 1
ATOM 637 C C . LEU A 1 98 ? 19.704 7.233 31.105 1.00 40.46 98 LEU A C 1
ATOM 638 O O . LEU A 1 98 ? 19.668 7.529 29.902 1.00 40.76 98 LEU A O 1
ATOM 643 N N . SER A 1 99 ? 18.937 7.835 32.021 1.00 39.73 99 SER A N 1
ATOM 644 C CA . SER A 1 99 ? 18.171 9.037 31.669 1.00 39.14 99 SER A CA 1
ATOM 645 C C . SER A 1 99 ? 19.180 10.124 31.308 1.00 38.32 99 SER A C 1
ATOM 646 O O . SER A 1 99 ? 20.249 10.210 31.928 1.00 38.18 99 SER A O 1
ATOM 649 N N . GLN A 1 100 ? 18.865 10.917 30.285 1.00 37.32 100 GLN A N 1
ATOM 650 C CA . GLN A 1 100 ? 19.722 12.039 29.889 1.00 35.68 100 GLN A CA 1
ATOM 651 C C . GLN A 1 100 ? 20.120 12.860 31.122 1.00 34.63 100 GLN A C 1
ATOM 652 O O . GLN A 1 100 ? 21.297 13.224 31.288 1.00 33.73 100 GLN A O 1
ATOM 658 N N . ASP A 1 101 ? 19.137 13.123 31.986 1.00 33.37 101 ASP A N 1
ATOM 659 C CA . ASP A 1 101 ? 19.357 13.868 33.225 1.00 32.54 101 ASP A CA 1
ATOM 660 C C . ASP A 1 101 ? 20.384 13.205 34.138 1.00 31.32 101 ASP A C 1
ATOM 661 O O . ASP A 1 101 ? 21.306 13.867 34.597 1.00 30.92 101 ASP A O 1
ATOM 666 N N . ALA A 1 102 ? 20.218 11.905 34.396 1.00 29.81 102 ALA A N 1
ATOM 667 C CA . ALA A 1 102 ? 21.166 11.125 35.224 1.00 28.76 102 ALA A CA 1
ATOM 668 C C . ALA A 1 102 ? 22.597 11.200 34.692 1.00 27.68 102 ALA A C 1
ATOM 669 O O . ALA A 1 102 ? 23.522 11.531 35.439 1.00 28.30 102 ALA A O 1
ATOM 671 N N . LEU A 1 103 ? 22.753 10.884 33.409 1.00 25.78 103 LEU A N 1
ATOM 672 C CA . LEU A 1 103 ? 24.007 10.967 32.690 1.00 24.54 103 LEU A CA 1
ATOM 673 C C . LEU A 1 103 ? 24.677 12.360 32.845 1.00 22.14 103 LEU A C 1
ATOM 674 O O . LEU A 1 103 ? 25.821 12.480 33.335 1.00 21.52 103 LEU A O 1
ATOM 679 N N . GLU A 1 104 ? 23.942 13.404 32.463 1.00 20.45 104 GLU A N 1
ATOM 680 C CA . GLU A 1 104 ? 24.478 14.761 32.487 1.00 18.99 104 GLU A CA 1
ATOM 681 C C . GLU A 1 104 ? 24.820 15.284 33.895 1.00 19.05 104 GLU A C 1
ATOM 682 O O . GLU A 1 104 ? 25.857 15.900 34.092 1.00 18.58 104 GLU A O 1
ATOM 688 N N . ASN A 1 105 ? 23.923 15.066 34.851 1.00 20.42 105 ASN A N 1
ATOM 689 C CA . ASN A 1 105 ? 24.160 15.470 36.237 1.00 21.87 105 ASN A CA 1
ATOM 690 C C . ASN A 1 105 ? 25.430 14.852 36.802 1.00 21.38 105 ASN A C 1
ATOM 691 O O . ASN A 1 105 ? 26.200 15.544 37.474 1.00 21.25 105 ASN A O 1
ATOM 696 N N . ASN A 1 106 ? 25.635 13.573 36.512 1.00 21.21 106 ASN A N 1
ATOM 697 C CA . ASN A 1 106 ? 26.841 12.869 36.960 1.00 21.12 106 ASN A CA 1
ATOM 698 C C . ASN A 1 106 ? 28.108 13.492 36.351 1.00 20.32 106 ASN A C 1
ATOM 699 O O . ASN A 1 106 ? 29.068 13.805 37.076 1.00 20.03 106 ASN A O 1
ATOM 704 N N . VAL A 1 107 ? 28.102 13.660 35.034 1.00 19.80 107 VAL A N 1
ATOM 705 C CA . VAL A 1 107 ? 29.234 14.283 34.342 1.00 19.86 107 VAL A CA 1
ATOM 706 C C . VAL A 1 107 ? 29.507 15.662 34.892 1.00 19.83 107 VAL A C 1
ATOM 707 O O . VAL A 1 107 ? 30.651 16.006 35.172 1.00 19.77 107 VAL A O 1
ATOM 711 N N . ASP A 1 108 ? 28.455 16.455 35.052 1.00 19.32 108 ASP A N 1
ATOM 712 C CA . ASP A 1 108 ? 28.639 17.811 35.507 1.00 20.23 108 ASP A CA 1
ATOM 713 C C . ASP A 1 108 ? 29.305 17.825 36.890 1.00 20.03 108 ASP A C 1
ATOM 714 O O . ASP A 1 108 ? 30.230 18.611 37.129 1.00 19.64 108 ASP A O 1
ATOM 719 N N . ARG A 1 109 ? 28.834 16.975 37.789 1.00 19.34 109 ARG A N 1
ATOM 720 C CA . ARG A 1 109 ? 29.442 16.869 39.109 1.00 20.60 109 ARG A CA 1
ATOM 721 C C . ARG A 1 109 ? 30.905 16.424 39.073 1.00 20.21 109 ARG A C 1
ATOM 722 O O . ARG A 1 109 ? 31.727 16.946 39.834 1.00 20.59 109 ARG A O 1
ATOM 730 N N . GLU A 1 110 ? 31.216 15.463 38.199 1.00 19.44 110 GLU A N 1
ATOM 731 C CA . GLU A 1 110 ? 32.608 15.001 38.063 1.00 19.67 110 GLU A CA 1
ATOM 732 C C . GLU A 1 110 ? 33.531 16.103 37.576 1.00 19.19 110 GLU A C 1
ATOM 733 O O . GLU A 1 110 ? 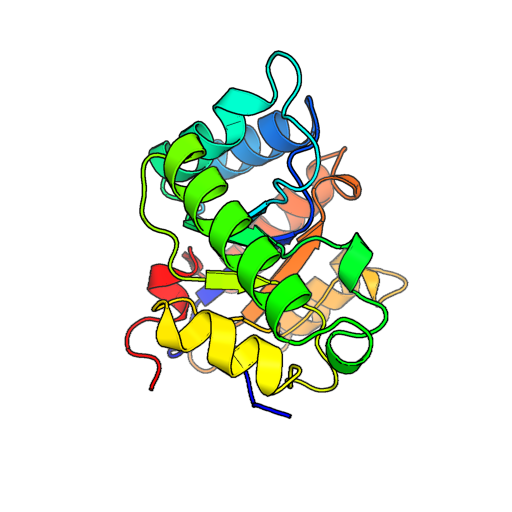34.653 16.235 38.058 1.00 18.45 110 GLU A O 1
ATOM 739 N N . ILE A 1 111 ? 33.069 16.915 36.627 1.00 18.00 111 ILE A N 1
ATOM 740 C CA . ILE A 1 111 ? 33.857 18.040 36.139 1.00 18.36 111 ILE A CA 1
ATOM 741 C C . ILE A 1 111 ? 34.121 19.054 37.264 1.00 19.25 111 ILE A C 1
ATOM 742 O O . ILE A 1 111 ? 35.256 19.501 37.473 1.00 18.81 111 ILE A O 1
ATOM 747 N N . ASP A 1 112 ? 33.068 19.395 38.008 1.00 19.27 112 ASP A N 1
ATOM 748 C CA . ASP A 1 112 ? 33.228 20.281 39.146 1.00 21.39 112 ASP A CA 1
ATOM 749 C C . ASP A 1 112 ? 34.203 19.687 40.164 1.00 19.40 112 ASP A C 1
ATOM 750 O O . ASP A 1 112 ? 35.075 20.403 40.666 1.00 21.46 112 ASP A O 1
ATOM 755 N N . THR A 1 113 ? 34.093 18.384 40.414 1.00 18.55 113 THR A N 1
ATOM 756 C CA . THR A 1 113 ? 34.998 17.702 41.352 1.00 19.98 113 THR A CA 1
ATOM 757 C C . THR A 1 113 ? 36.450 17.724 40.883 1.00 19.73 113 THR A C 1
ATOM 758 O O . THR A 1 113 ? 37.330 18.095 41.652 1.00 20.27 113 THR A O 1
ATOM 762 N N . ILE A 1 114 ? 36.704 17.330 39.636 1.00 19.02 114 ILE A N 1
ATOM 763 C CA . ILE A 1 114 ? 38.093 17.261 39.169 1.00 17.76 114 ILE A CA 1
ATOM 764 C C . ILE A 1 114 ? 38.689 18.676 39.017 1.00 18.40 114 ILE A C 1
ATOM 765 O O . ILE A 1 114 ? 39.884 18.865 39.272 1.00 18.28 114 ILE A O 1
ATOM 770 N N . ASP A 1 115 ? 37.871 19.669 38.643 1.00 18.05 115 ASP A N 1
ATOM 771 C CA . ASP A 1 115 ? 38.341 21.074 38.620 1.00 19.62 115 ASP A CA 1
ATOM 772 C C . ASP A 1 115 ? 38.850 21.475 40.008 1.00 19.80 115 ASP A C 1
ATOM 773 O O . ASP A 1 115 ? 39.914 22.088 40.141 1.00 21.02 115 ASP A O 1
ATOM 778 N N . GLY A 1 116 ? 38.060 21.139 41.025 1.00 20.15 116 GLY A N 1
ATOM 779 C CA . GLY A 1 116 ? 38.421 21.365 42.425 1.00 20.37 116 GLY A CA 1
ATOM 780 C C . GLY A 1 116 ? 39.705 20.696 42.860 1.00 21.26 116 GLY A C 1
ATOM 781 O O . GLY A 1 116 ? 40.601 21.349 43.410 1.00 22.90 116 GLY A O 1
ATOM 782 N N . LEU A 1 117 ? 39.792 19.392 42.615 1.00 20.22 117 LEU A N 1
ATOM 783 C CA . LEU A 1 117 ? 40.977 18.604 43.012 1.00 20.62 117 LEU A CA 1
ATOM 784 C C . LEU A 1 117 ? 42.247 19.045 42.306 1.00 20.53 117 LEU A C 1
ATOM 785 O O . LEU A 1 117 ? 43.328 19.017 42.913 1.00 21.09 117 LEU A O 1
ATOM 790 N N . SER A 1 118 ? 42.132 19.416 41.034 1.00 20.36 118 SER A N 1
ATOM 791 C CA . SER A 1 118 ? 43.287 19.794 40.225 1.00 20.28 118 SER A CA 1
ATOM 792 C C . SER A 1 118 ? 43.629 21.284 40.325 1.00 20.94 118 SER A C 1
ATOM 793 O O . SER A 1 118 ? 44.712 21.686 39.923 1.00 21.94 118 SER A O 1
ATOM 796 N N . GLY A 1 119 ? 42.705 22.098 40.839 1.00 22.67 119 GLY A N 1
ATOM 797 C CA . GLY A 1 119 ? 42.921 23.560 40.943 1.00 24.14 119 GLY A CA 1
ATOM 798 C C . GLY A 1 119 ? 42.914 24.274 39.604 1.00 26.15 119 GLY A C 1
ATOM 799 O O . GLY A 1 119 ? 43.484 25.351 39.455 1.00 27.25 119 GLY A O 1
ATOM 800 N N . THR A 1 120 ? 42.255 23.671 38.626 1.00 26.26 120 THR A N 1
ATOM 801 C CA . THR A 1 120 ? 42.209 24.210 37.291 1.00 27.70 120 THR A CA 1
ATOM 802 C C . THR A 1 120 ? 40.798 24.053 36.693 1.00 26.79 120 THR A C 1
ATOM 803 O O . THR A 1 120 ? 39.885 23.556 37.361 1.00 27.90 120 THR A O 1
ATOM 807 N N . GLU A 1 121 ? 40.609 24.522 35.464 1.00 25.70 121 GLU A N 1
ATOM 808 C CA . GLU A 1 121 ? 39.415 24.171 34.701 1.00 25.19 121 GLU A CA 1
ATOM 809 C C . GLU A 1 121 ? 39.858 23.209 33.617 1.00 23.71 121 GLU A C 1
ATOM 810 O O . GLU A 1 121 ? 40.708 23.531 32.792 1.00 24.55 121 GLU A O 1
ATOM 816 N N . ILE A 1 122 ? 39.314 21.998 33.658 1.00 22.30 122 ILE A N 1
ATOM 817 C CA . ILE A 1 122 ? 39.698 20.995 32.662 1.00 20.72 122 ILE A CA 1
AT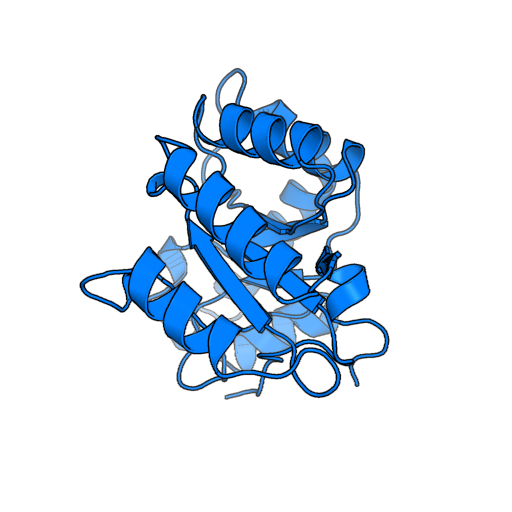OM 818 C C . ILE A 1 122 ? 39.164 21.388 31.286 1.00 20.18 122 ILE A C 1
ATOM 819 O O . ILE A 1 122 ? 38.155 22.101 31.163 1.00 19.89 122 ILE A O 1
ATOM 824 N N . ARG A 1 123 ? 39.871 20.953 30.261 1.00 18.55 123 ARG A N 1
ATOM 825 C CA . ARG A 1 123 ? 39.523 21.260 28.897 1.00 18.48 123 ARG A CA 1
ATOM 826 C C . ARG A 1 123 ? 39.250 20.007 28.078 1.00 16.41 123 ARG A C 1
ATOM 827 O O . ARG A 1 123 ? 38.703 20.127 26.963 1.00 15.39 123 ARG A O 1
ATOM 835 N N . TYR A 1 124 ? 39.674 18.837 28.591 1.00 16.57 124 TYR A N 1
ATOM 836 C CA . TYR A 1 124 ? 39.612 17.559 27.856 1.00 16.58 124 TYR A CA 1
ATOM 837 C C . TYR A 1 124 ? 39.007 16.437 28.687 1.00 15.96 124 TYR A C 1
ATOM 838 O O . TYR A 1 124 ? 38.997 16.499 29.937 1.00 15.19 124 TYR A O 1
ATOM 847 N N . ALA A 1 125 ? 38.518 15.409 28.008 1.00 14.98 125 ALA A N 1
ATOM 848 C CA . ALA A 1 125 ? 37.974 14.223 28.653 1.00 15.47 125 ALA A CA 1
ATOM 849 C C . ALA A 1 125 ? 38.291 12.976 27.856 1.00 16.00 125 ALA A C 1
ATOM 850 O O . ALA A 1 125 ? 38.596 13.068 26.663 1.00 16.25 125 ALA A O 1
ATOM 852 N N . ALA A 1 126 ? 38.235 11.827 28.520 1.00 15.50 126 ALA A N 1
ATOM 853 C CA . ALA A 1 126 ? 38.383 10.528 27.894 1.00 16.69 126 ALA A CA 1
ATOM 854 C C . ALA A 1 126 ? 37.110 9.727 28.171 1.00 16.70 126 ALA A C 1
ATOM 855 O O . ALA A 1 126 ? 36.732 9.513 29.315 1.00 18.80 126 ALA A O 1
ATOM 857 N N . VAL A 1 127 ? 36.413 9.382 27.100 1.00 17.38 127 VAL A N 1
ATOM 858 C CA . VAL A 1 127 ? 35.212 8.555 27.163 1.00 18.53 127 VAL A CA 1
ATOM 859 C C . VAL A 1 127 ? 35.379 7.400 26.135 1.00 18.90 127 VAL A C 1
ATOM 860 O O . VAL A 1 127 ? 36.246 7.452 25.265 1.00 18.48 127 VAL A O 1
ATOM 864 N N . PRO A 1 128 ? 34.532 6.359 26.211 1.00 20.16 128 PRO A N 1
ATOM 865 C CA . PRO A 1 128 ? 34.686 5.308 25.210 1.00 20.74 128 PRO A CA 1
ATOM 866 C C . PRO A 1 128 ? 34.600 5.782 23.750 1.00 21.51 128 PRO A C 1
ATOM 867 O O . PRO A 1 128 ? 33.787 6.639 23.410 1.00 19.96 128 PRO A O 1
ATOM 871 N N . ILE A 1 129 ? 35.470 5.212 22.920 1.00 22.88 129 ILE A N 1
ATOM 872 C CA . ILE A 1 129 ? 35.635 5.557 21.518 1.00 24.82 129 ILE A CA 1
ATOM 873 C C . ILE A 1 129 ? 35.415 4.322 20.661 1.00 25.66 129 ILE A C 1
ATOM 874 O O . ILE A 1 129 ? 35.809 3.218 21.037 1.00 27.00 129 ILE A O 1
ATOM 879 N N . CYS A 1 130 ? 34.797 4.530 19.506 1.00 26.42 130 CYS A N 1
ATOM 880 C CA . CYS A 1 130 ? 34.688 3.498 18.480 1.00 26.85 130 CYS A CA 1
ATOM 881 C C . CYS A 1 130 ? 35.080 4.143 17.171 1.00 27.67 130 CYS A C 1
ATOM 882 O O . CYS A 1 130 ? 34.407 5.068 16.714 1.00 27.03 130 CYS A O 1
ATOM 885 N N . ASN A 1 131 ? 36.172 3.657 16.578 1.00 28.54 131 ASN A N 1
ATOM 886 C CA . ASN A 1 131 ? 36.650 4.159 15.287 1.00 28.78 131 ASN A CA 1
ATOM 887 C C . ASN A 1 131 ? 36.712 5.683 15.218 1.00 28.31 131 ASN A C 1
ATOM 888 O O . ASN A 1 131 ? 36.195 6.300 14.279 1.00 29.25 131 ASN A O 1
ATOM 893 N N . GLY A 1 132 ? 37.354 6.274 16.226 1.00 27.34 132 GLY A N 1
ATOM 894 C CA . GLY A 1 132 ? 37.560 7.723 16.268 1.00 26.50 132 GLY A CA 1
ATOM 895 C C . GLY A 1 132 ? 36.299 8.520 16.564 1.00 25.59 132 GLY A C 1
ATOM 896 O O . GLY A 1 132 ? 36.273 9.722 16.322 1.00 25.15 132 GLY A O 1
ATOM 897 N N . GLN A 1 133 ? 35.268 7.869 17.101 1.00 25.35 133 GLN A N 1
ATOM 898 C CA . GLN A 1 133 ? 33.977 8.542 17.355 1.00 25.19 133 GLN A CA 1
ATOM 899 C C . GLN A 1 133 ? 33.469 8.238 18.751 1.00 23.79 133 GLN A C 1
ATOM 900 O O . GLN A 1 133 ? 33.732 7.166 19.284 1.00 24.01 133 GLN A O 1
ATOM 906 N N . VAL A 1 134 ? 32.762 9.203 19.345 1.00 22.30 134 VAL A N 1
ATOM 907 C CA . VAL A 1 134 ? 32.142 8.991 20.652 1.00 21.57 134 VAL A CA 1
ATOM 908 C C . VAL A 1 134 ? 30.627 9.200 20.549 1.00 21.30 134 VAL A C 1
ATOM 909 O O . VAL A 1 134 ? 30.146 9.720 19.550 1.00 22.23 134 VAL A O 1
ATOM 913 N N . ASN A 1 135 ? 29.908 8.785 21.579 1.00 21.66 135 ASN A N 1
ATOM 914 C CA . ASN A 1 135 ? 28.474 9.029 21.686 1.00 22.10 135 ASN A CA 1
ATOM 915 C C . ASN A 1 135 ? 28.143 10.525 21.526 1.00 21.70 135 ASN A C 1
ATOM 916 O O . ASN A 1 135 ? 28.761 11.373 22.191 1.00 20.86 135 ASN A O 1
ATOM 921 N N . SER A 1 136 ? 27.181 10.865 20.654 1.00 20.93 136 SER A N 1
ATOM 922 C CA . SER A 1 136 ? 26.865 12.292 20.404 1.00 20.83 136 SER A CA 1
ATOM 923 C C . SER A 1 136 ? 26.267 12.975 21.628 1.00 20.17 136 SER A C 1
ATOM 924 O O . SER A 1 136 ? 26.564 14.157 21.884 1.00 19.29 136 SER A O 1
ATOM 929 N N . GLU A 1 137 ? 25.409 12.280 22.368 1.00 19.44 137 GLU A N 1
ATOM 930 C CA . GLU A 1 137 ? 24.837 12.863 23.591 1.00 20.31 137 GLU A CA 1
ATOM 931 C C . GLU A 1 137 ? 25.964 13.272 24.561 1.00 19.33 137 GLU A C 1
ATOM 932 O O . GLU A 1 137 ? 25.985 14.388 25.104 1.00 19.26 137 GLU A O 1
ATOM 938 N N . MET A 1 138 ? 26.936 12.384 24.737 1.00 18.80 138 MET A N 1
ATOM 939 C CA . MET A 1 138 ? 28.049 12.660 25.637 1.00 18.73 138 MET A CA 1
ATOM 940 C C . MET A 1 138 ? 28.928 13.774 25.035 1.00 17.72 138 MET A C 1
ATOM 941 O O . MET A 1 138 ? 29.375 14.688 25.759 1.00 18.73 138 MET A O 1
ATOM 946 N N . TYR A 1 139 ? 29.196 13.691 23.726 1.00 17.60 139 TYR A N 1
ATOM 947 C CA . TYR A 1 139 ? 29.907 14.784 23.058 1.00 17.78 139 TYR A CA 1
ATOM 948 C C . TYR A 1 139 ? 29.287 16.160 23.320 1.00 17.93 139 TYR A C 1
ATOM 949 O O . TYR A 1 139 ? 29.990 17.128 23.628 1.00 17.54 139 TYR A O 1
ATOM 958 N N . ASN A 1 140 ? 27.960 16.231 23.228 1.00 17.29 140 ASN A N 1
ATOM 959 C CA . ASN A 1 140 ? 27.258 17.485 23.451 1.00 16.93 140 ASN A CA 1
ATOM 960 C C . ASN A 1 140 ? 27.296 17.935 24.913 1.00 16.46 140 ASN A C 1
ATOM 961 O O . ASN A 1 140 ? 27.475 19.126 25.191 1.00 18.19 140 ASN A O 1
ATOM 966 N N . ILE A 1 141 ? 27.165 17.008 25.837 1.00 17.52 141 ILE A N 1
ATOM 967 C CA . ILE A 1 141 ? 27.224 17.306 27.268 1.00 17.44 141 ILE A CA 1
ATOM 968 C C . ILE A 1 141 ? 28.576 17.910 27.614 1.00 17.45 141 ILE A C 1
ATOM 969 O O . ILE A 1 141 ? 28.671 18.913 28.305 1.00 17.51 141 ILE A O 1
ATOM 974 N N . LEU A 1 142 ? 29.638 17.299 27.087 1.00 16.69 142 LEU A N 1
ATOM 975 C CA . LEU A 1 142 ? 30.979 17.837 27.362 1.00 16.65 142 LEU A CA 1
ATOM 976 C C . LEU A 1 142 ? 31.233 19.174 26.665 1.00 16.89 142 LEU A C 1
ATOM 977 O O . LEU A 1 142 ? 31.733 20.122 27.269 1.00 18.01 142 LEU A O 1
ATOM 982 N N . THR A 1 143 ? 30.927 19.264 25.371 1.00 15.84 143 THR A N 1
ATOM 983 C CA . THR A 1 143 ? 31.325 20.470 24.637 1.00 16.87 143 THR A CA 1
ATOM 984 C C . THR A 1 143 ? 30.515 21.701 25.041 1.00 15.86 143 THR A C 1
ATOM 985 O O . THR A 1 143 ? 31.040 22.822 24.962 1.00 16.15 143 THR A O 1
ATOM 989 N N . GLU A 1 144 ? 29.262 21.539 25.481 1.00 16.92 144 GLU A N 1
ATOM 990 C CA . GLU A 1 144 ? 28.519 22.707 25.983 1.00 17.22 144 GLU A CA 1
ATOM 991 C C . GLU A 1 144 ? 29.134 23.218 27.303 1.00 17.14 144 GLU A C 1
ATOM 992 O O . GLU A 1 144 ? 28.871 24.357 27.715 1.00 18.09 144 GLU A O 1
ATOM 998 N N . ARG A 1 145 ? 29.959 22.388 27.939 1.00 17.04 145 ARG A N 1
ATOM 999 C CA . ARG A 1 145 ? 30.720 22.790 29.134 1.00 16.58 145 ARG A CA 1
ATOM 1000 C C . ARG A 1 145 ? 32.156 23.218 28.808 1.00 16.31 145 ARG A C 1
ATOM 1001 O O . ARG A 1 145 ? 32.936 23.480 29.729 1.00 18.34 145 ARG A O 1
ATOM 1009 N N . GLY A 1 146 ? 32.490 23.306 27.525 1.00 16.64 146 GLY A N 1
ATOM 1010 C CA . GLY A 1 146 ? 33.849 23.654 27.076 1.00 16.76 146 GLY A CA 1
ATOM 1011 C C . GLY A 1 146 ? 34.907 22.584 27.289 1.00 17.04 146 GLY A C 1
ATOM 1012 O O . GLY A 1 146 ? 36.098 22.895 27.462 1.00 17.87 146 GLY A O 1
ATOM 1013 N N . VAL A 1 147 ? 34.472 21.330 27.269 1.00 15.94 147 VAL A N 1
ATOM 1014 C CA . VAL A 1 147 ? 35.346 20.142 27.457 1.00 16.34 147 VAL A CA 1
ATOM 1015 C C . VAL A 1 147 ? 35.255 19.272 26.190 1.00 16.97 147 VAL A C 1
ATOM 1016 O O . VAL A 1 147 ? 34.147 18.942 25.714 1.00 17.25 147 VAL A O 1
ATOM 1020 N N . LEU A 1 148 ? 36.416 18.918 25.636 1.00 15.28 148 LEU A N 1
ATOM 1021 C CA . LEU A 1 148 ? 36.509 18.164 24.397 1.00 16.88 148 LEU A CA 1
ATOM 1022 C C . LEU A 1 148 ? 36.943 16.733 24.689 1.00 15.78 148 LEU A C 1
ATOM 1023 O O . LEU A 1 148 ? 37.993 16.527 25.260 1.00 15.80 148 LEU A O 1
ATOM 1028 N N . PRO A 1 149 ? 36.106 15.746 24.336 1.00 16.28 149 PRO A N 1
ATOM 1029 C CA . PRO A 1 149 ? 36.574 14.361 24.458 1.00 15.72 149 PRO A CA 1
ATOM 1030 C C . PRO A 1 149 ? 37.630 14.097 23.380 1.00 15.84 149 PRO A C 1
ATOM 1031 O O . PRO A 1 149 ? 37.490 14.540 22.229 1.00 16.91 149 PRO A O 1
ATOM 1035 N N . VAL A 1 150 ? 38.658 13.327 23.736 1.00 15.31 150 VAL A N 1
ATOM 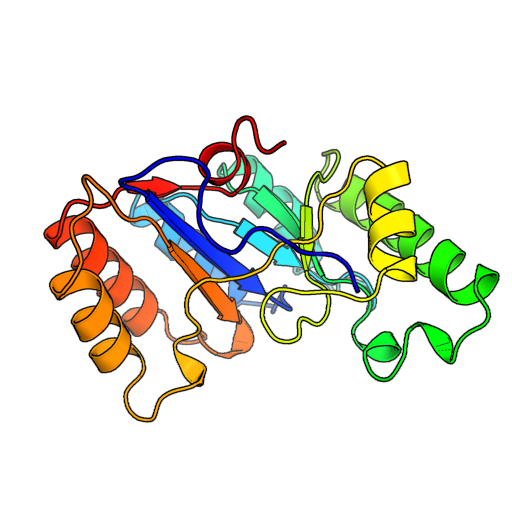1036 C CA . VAL A 1 150 ? 39.764 13.087 22.800 1.00 15.15 150 VAL A CA 1
ATOM 1037 C C . VAL A 1 150 ? 39.926 11.615 22.467 1.00 14.94 150 VAL A C 1
ATOM 1038 O O . VAL A 1 150 ? 39.548 10.732 23.265 1.00 16.67 150 VAL A O 1
ATOM 1042 N N . GLY A 1 151 ? 40.440 11.371 21.248 1.00 15.25 151 GLY A N 1
ATOM 1043 C CA . GLY A 1 151 ? 40.753 10.022 20.834 1.00 15.11 151 GLY A CA 1
ATOM 1044 C C . GLY A 1 151 ? 42.228 9.754 20.970 1.00 16.15 151 GLY A C 1
ATOM 1045 O O . GLY A 1 151 ? 42.932 10.381 21.762 1.00 16.31 151 GLY A O 1
ATOM 1046 N N . TYR A 1 152 ? 42.697 8.802 20.178 1.00 16.43 152 TYR A N 1
ATOM 1047 C CA . TYR A 1 152 ? 44.091 8.382 20.260 1.00 16.91 152 TYR A CA 1
ATOM 1048 C C . TYR A 1 152 ? 44.513 7.715 18.954 1.00 17.36 152 TYR A C 1
ATOM 1049 O O . TYR A 1 152 ? 43.675 7.202 18.205 1.00 18.03 152 TYR A O 1
ATOM 1058 N N . THR A 1 153 ? 45.813 7.781 18.675 1.00 17.14 153 THR A N 1
ATOM 1059 C CA . THR A 1 153 ? 46.356 7.276 17.432 1.00 17.47 153 THR A CA 1
ATOM 1060 C C . THR A 1 153 ? 46.748 5.810 17.594 1.00 18.75 153 THR A C 1
ATOM 1061 O O . THR A 1 153 ? 46.639 4.990 16.655 1.00 21.30 153 THR A O 1
ATOM 1065 N N . PHE A 1 154 ? 47.227 5.482 18.790 1.00 18.83 154 PHE A N 1
ATOM 1066 C CA . PHE A 1 154 ? 47.845 4.176 19.036 1.00 19.85 154 PHE A CA 1
ATOM 1067 C C . PHE A 1 154 ? 47.712 3.850 20.522 1.00 20.22 154 PHE A C 1
ATOM 1068 O O . PHE A 1 154 ? 47.909 4.711 21.344 1.00 18.78 154 PHE A O 1
ATOM 1076 N N . CYS A 1 155 ? 47.372 2.606 20.850 1.00 21.32 155 CYS A N 1
ATOM 1077 C CA . CYS A 1 155 ? 47.459 2.095 22.218 1.00 21.83 155 CYS A CA 1
ATOM 1078 C C . CYS A 1 155 ? 48.397 0.881 22.275 1.00 22.87 155 CYS A C 1
ATOM 1079 O O . CYS A 1 155 ? 48.112 -0.133 21.619 1.00 22.53 155 CYS A O 1
ATOM 1082 N N . PRO A 1 156 ? 49.506 0.973 23.044 1.00 24.40 156 PRO A N 1
ATOM 1083 C CA . PRO A 1 156 ? 50.464 -0.159 23.029 1.00 25.49 156 PRO A CA 1
ATOM 1084 C C . PRO A 1 156 ? 49.888 -1.506 23.464 1.00 26.65 156 PRO A C 1
ATOM 1085 O O . PRO A 1 156 ? 50.391 -2.551 23.023 1.00 28.02 156 PRO A O 1
ATOM 1089 N N . TYR A 1 157 ? 48.839 -1.494 24.282 1.00 27.41 157 TYR A N 1
ATOM 1090 C CA . TYR A 1 157 ? 48.236 -2.735 24.785 1.00 28.16 157 TYR A CA 1
ATOM 1091 C C . TYR A 1 157 ? 47.417 -3.500 23.758 1.00 28.44 157 TYR A C 1
ATOM 1092 O O . TYR A 1 157 ? 47.002 -4.618 24.034 1.00 28.99 157 TYR A O 1
ATOM 1101 N N . ASP A 1 158 ? 47.144 -2.894 22.606 1.00 29.36 158 ASP A N 1
ATOM 1102 C CA . ASP A 1 158 ? 46.454 -3.588 21.5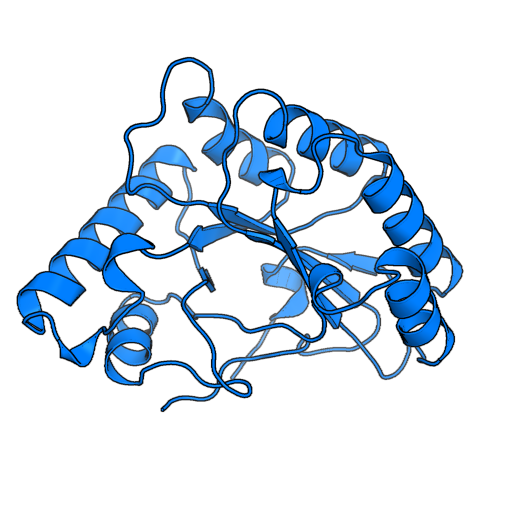09 1.00 30.15 158 ASP A CA 1
ATOM 1103 C C . ASP A 1 158 ? 47.351 -4.649 20.837 1.00 31.08 158 ASP A C 1
ATOM 1104 O O . ASP A 1 158 ? 46.901 -5.351 19.931 1.00 31.86 158 ASP A O 1
ATOM 1109 N N . TYR A 1 159 ? 48.612 -4.752 21.262 1.00 31.78 159 TYR A N 1
ATOM 1110 C CA . TYR A 1 159 ? 49.603 -5.561 20.531 1.00 32.58 159 TYR A CA 1
ATOM 1111 C C . TYR A 1 159 ? 50.345 -6.533 21.440 1.00 33.22 159 TYR A C 1
ATOM 1112 O O . TYR A 1 159 ? 50.494 -6.284 22.642 1.00 33.27 159 TYR A O 1
ATOM 1121 N N . ASP A 1 160 ? 50.799 -7.652 20.856 1.00 34.37 160 ASP A N 1
ATOM 1122 C CA . ASP A 1 160 ? 51.574 -8.674 21.585 1.00 34.61 160 ASP A CA 1
ATOM 1123 C C . ASP A 1 160 ? 52.917 -8.160 22.103 1.00 35.22 160 ASP A C 1
ATOM 1124 O O . ASP A 1 160 ? 53.345 -8.511 23.213 1.00 35.72 160 ASP A O 1
ATOM 1129 N N . ASP A 1 161 ? 53.586 -7.346 21.281 1.00 35.38 161 ASP A N 1
ATOM 1130 C CA . ASP A 1 161 ? 54.813 -6.660 21.669 1.00 35.15 161 ASP A CA 1
ATOM 1131 C C . ASP A 1 161 ? 54.542 -5.157 21.633 1.00 34.47 161 ASP A C 1
ATOM 1132 O O . ASP A 1 161 ? 54.722 -4.523 20.587 1.00 34.14 161 ASP A O 1
ATOM 1137 N N . PRO A 1 162 ? 54.087 -4.594 22.772 1.00 33.69 162 PRO A N 1
ATOM 1138 C CA . PRO A 1 162 ? 53.730 -3.170 22.864 1.00 32.60 162 PRO A CA 1
ATOM 1139 C C . PRO A 1 162 ? 54.863 -2.208 22.464 1.00 32.15 162 PRO A C 1
ATOM 1140 O O . PRO A 1 162 ? 54.652 -1.332 21.600 1.00 31.14 162 PRO A O 1
ATOM 1144 N N . VAL A 1 163 ? 56.040 -2.363 23.076 1.00 30.84 163 VAL A N 1
ATOM 1145 C CA . VAL A 1 163 ? 57.170 -1.457 22.800 1.00 31.13 163 VAL A CA 1
ATOM 1146 C C . VAL A 1 163 ? 57.688 -1.657 21.380 1.00 30.50 163 VAL A C 1
ATOM 1147 O O . VAL A 1 163 ? 58.068 -0.700 20.723 1.00 30.21 163 VAL A O 1
ATOM 1151 N N . GLY A 1 164 ? 57.691 -2.898 20.906 1.00 30.07 164 GLY A N 1
ATOM 1152 C CA . GLY A 1 164 ? 58.103 -3.179 19.539 1.00 29.24 164 GLY A CA 1
ATOM 1153 C C . GLY A 1 164 ? 57.205 -2.570 18.484 1.00 28.75 164 GLY A C 1
ATOM 1154 O O . GLY A 1 164 ? 57.686 -2.062 17.473 1.00 28.04 164 GLY A O 1
ATOM 1155 N N . GLU A 1 165 ? 55.892 -2.650 18.699 1.00 28.20 165 GLU A N 1
ATOM 1156 C CA . GLU A 1 165 ? 54.928 -2.083 17.751 1.00 27.13 165 GLU A CA 1
ATOM 1157 C C . GLU A 1 165 ? 55.024 -0.549 17.790 1.00 26.11 165 GLU A C 1
ATOM 1158 O O . GLU A 1 165 ? 54.963 0.108 16.753 1.00 25.81 165 GLU A O 1
ATOM 1164 N N . PHE A 1 166 ? 55.195 0.001 18.991 1.00 25.52 166 PHE A N 1
ATOM 1165 C CA . PHE A 1 166 ? 55.421 1.446 19.145 1.00 24.54 166 PHE A CA 1
ATOM 1166 C C . PHE A 1 166 ? 56.645 1.890 18.355 1.00 25.16 166 PHE A C 1
ATOM 1167 O O . PHE A 1 166 ? 56.594 2.835 17.576 1.00 24.37 166 PHE A O 1
ATOM 1175 N N . GLU A 1 167 ? 57.760 1.212 18.587 1.00 24.40 167 GLU A N 1
ATOM 1176 C CA . GLU A 1 167 ? 58.968 1.517 17.854 1.00 24.25 167 GLU A CA 1
ATOM 1177 C C . GLU A 1 167 ? 58.760 1.363 16.340 1.00 24.78 167 GLU A C 1
ATOM 1178 O O . GLU A 1 167 ? 59.189 2.201 15.568 1.00 23.52 167 GLU A O 1
ATOM 1184 N N . SER A 1 168 ? 58.101 0.280 15.924 1.00 25.23 168 SER A N 1
ATOM 1185 C CA . SER A 1 168 ? 57.813 0.084 14.498 1.00 26.01 168 SER A CA 1
ATOM 1186 C C . SER A 1 168 ? 57.012 1.256 13.911 1.00 25.28 168 SER A C 1
ATOM 1187 O O . SER A 1 168 ? 57.316 1.743 12.826 1.00 26.08 168 SER A O 1
ATOM 1190 N N . MET A 1 169 ? 56.009 1.717 14.640 1.00 24.65 169 MET A N 1
ATOM 1191 C CA . MET A 1 169 ? 55.194 2.834 14.167 1.00 24.59 169 MET A CA 1
ATOM 1192 C C . MET A 1 169 ? 55.983 4.142 14.107 1.00 23.77 169 MET A C 1
ATOM 1193 O O . MET A 1 169 ? 55.921 4.865 13.112 1.00 23.15 169 MET A O 1
ATOM 1198 N N . ILE A 1 170 ? 56.699 4.445 15.189 1.00 23.62 170 ILE A N 1
ATOM 1199 C CA . ILE A 1 170 ? 57.458 5.697 15.280 1.00 23.66 170 ILE A CA 1
ATOM 1200 C C . ILE A 1 170 ? 58.576 5.718 14.257 1.00 24.27 170 ILE A C 1
ATOM 1201 O O . ILE A 1 170 ? 58.764 6.707 13.567 1.00 23.46 170 ILE A O 1
ATOM 1206 N N . GLU A 1 171 ? 59.310 4.621 14.152 1.00 24.70 171 GLU A N 1
ATOM 1207 C CA . GLU A 1 171 ? 60.448 4.604 13.239 1.00 25.41 171 GLU A CA 1
ATOM 1208 C C . GLU A 1 171 ? 60.014 4.630 11.781 1.00 25.00 171 GLU A C 1
ATOM 1209 O O . GLU A 1 171 ? 60.723 5.195 10.955 1.00 26.18 171 GLU A O 1
ATOM 1215 N N . GLY A 1 172 ? 58.821 4.093 11.487 1.00 24.45 172 GLY A N 1
ATOM 1216 C CA . GLY A 1 172 ? 58.229 4.202 10.150 1.00 23.18 172 GLY A CA 1
ATOM 1217 C C . GLY A 1 172 ? 57.593 5.549 9.801 1.00 23.09 172 GLY A C 1
ATOM 1218 O O . GLY A 1 172 ? 57.149 5.757 8.665 1.00 25.07 172 GLY A O 1
ATOM 1219 N N . SER A 1 173 ? 57.522 6.458 10.766 1.00 21.59 173 SER A N 1
ATOM 1220 C CA . SER A 1 173 ? 56.863 7.744 10.565 1.00 20.64 173 SER A CA 1
ATOM 1221 C C . SER A 1 173 ? 57.889 8.842 10.268 1.00 19.97 173 SER A C 1
ATOM 1222 O O . SER A 1 173 ? 59.088 8.584 10.206 1.00 22.14 173 SER A O 1
ATOM 1225 N N . ASP A 1 174 ? 57.434 10.068 10.083 1.00 19.92 174 ASP A N 1
ATOM 1226 C CA . ASP A 1 174 ? 58.339 11.150 9.880 1.00 19.70 174 ASP A CA 1
ATOM 1227 C C . ASP A 1 174 ? 57.760 12.272 10.711 1.00 18.91 174 ASP A C 1
ATOM 1228 O O . ASP A 1 174 ? 56.627 12.728 10.452 1.00 18.18 174 ASP A O 1
ATOM 1233 N N . PRO A 1 175 ? 58.518 12.735 11.714 1.00 18.28 175 PRO A N 1
ATOM 1234 C CA . PRO A 1 175 ? 57.992 13.785 12.586 1.00 17.56 175 PRO A CA 1
ATOM 1235 C C . PRO A 1 175 ? 57.668 15.104 11.878 1.00 16.29 175 PRO A C 1
ATOM 1236 O O . PRO A 1 175 ? 56.900 15.904 12.424 1.00 17.09 175 PRO A O 1
ATOM 1240 N N . LYS A 1 176 ? 58.142 15.326 10.644 1.00 16.31 176 LYS A N 1
ATOM 1241 C CA . LYS A 1 176 ? 57.797 16.604 10.002 1.00 17.53 176 LYS A CA 1
ATOM 1242 C C . LYS A 1 176 ? 56.334 16.595 9.539 1.00 16.54 176 LYS A C 1
ATOM 1243 O O . LYS A 1 176 ? 55.738 17.661 9.385 1.00 17.93 176 LYS A O 1
ATOM 1249 N N . HIS A 1 177 ? 55.779 15.393 9.399 1.00 16.04 177 HIS A N 1
ATOM 1250 C CA . HIS A 1 177 ? 54.393 15.234 8.930 1.00 16.16 177 HIS A CA 1
ATOM 1251 C C . HIS A 1 177 ? 53.415 14.624 9.938 1.00 17.11 177 HIS A C 1
ATOM 1252 O O . HIS A 1 177 ? 52.209 14.837 9.806 1.00 18.68 177 HIS A O 1
ATOM 1259 N N . HIS A 1 178 ? 53.931 13.875 10.904 1.00 16.22 178 HIS A N 1
ATOM 1260 C CA . HIS A 1 178 ? 53.098 13.016 11.739 1.00 16.13 178 HIS A CA 1
ATOM 1261 C C . HIS A 1 178 ? 53.115 13.484 13.169 1.00 16.58 178 HIS A C 1
ATOM 1262 O O . HIS A 1 178 ? 54.050 14.166 13.588 1.00 15.96 178 HIS A O 1
ATOM 1269 N N . SER A 1 179 ? 52.050 13.149 13.887 1.00 15.60 179 SER A N 1
ATOM 1270 C CA . SER A 1 179 ? 52.030 13.263 15.338 1.00 15.25 179 SER A CA 1
ATOM 1271 C C . SER A 1 179 ? 51.231 12.117 15.891 1.00 15.63 179 SER A C 1
ATOM 1272 O O . SER A 1 179 ? 50.551 11.422 15.130 1.00 15.45 179 SER A O 1
ATOM 1277 N N . PHE A 1 180 ? 51.277 11.938 17.216 1.00 15.52 180 PHE A N 1
ATOM 1278 C CA . PHE A 1 180 ? 50.586 10.802 17.825 1.00 15.52 180 PHE A CA 1
ATOM 1279 C C . PHE A 1 180 ? 50.044 11.150 19.162 1.00 16.06 180 PHE A C 1
ATOM 1280 O O . PHE A 1 180 ? 50.758 11.741 19.974 1.00 16.57 180 PHE A O 1
ATOM 1288 N N . ILE A 1 181 ? 48.798 10.728 19.409 1.00 14.71 181 ILE A N 1
ATOM 1289 C CA . ILE A 1 181 ? 48.279 10.679 20.750 1.00 15.42 181 ILE A CA 1
ATOM 1290 C C . ILE A 1 181 ? 48.327 9.195 21.144 1.00 15.40 181 ILE A C 1
ATOM 1291 O O . ILE A 1 181 ? 47.778 8.300 20.464 1.00 15.41 181 ILE A O 1
ATOM 1296 N N . ILE A 1 182 ? 49.035 8.917 22.242 1.00 14.76 182 ILE A N 1
ATOM 1297 C CA . ILE A 1 182 ? 49.274 7.534 22.668 1.00 16.33 182 ILE A CA 1
ATOM 1298 C C . ILE A 1 182 ? 48.500 7.265 23.945 1.00 17.19 182 ILE A C 1
ATOM 1299 O O . ILE A 1 182 ? 48.780 7.905 24.965 1.00 16.22 182 ILE A O 1
ATOM 1304 N N . LEU A 1 183 ? 47.612 6.267 23.929 1.00 18.98 183 LEU A N 1
ATOM 1305 C CA . LEU A 1 183 ? 46.767 5.964 25.089 1.00 19.68 183 LEU A CA 1
ATOM 1306 C C . LEU A 1 183 ? 47.489 4.938 25.936 1.00 20.75 183 LEU A C 1
ATOM 1307 O O . LEU A 1 183 ? 47.753 3.827 25.449 1.00 22.19 183 LEU A O 1
ATOM 1312 N N . MET A 1 184 ? 47.811 5.297 27.181 1.00 20.98 184 MET A N 1
ATOM 1313 C CA . MET A 1 184 ? 48.400 4.351 28.152 1.00 22.35 184 MET A CA 1
ATOM 1314 C C . MET A 1 184 ? 47.532 4.303 29.419 1.00 21.28 184 MET A C 1
ATOM 1315 O O . MET A 1 184 ? 46.594 5.091 29.560 1.00 20.81 184 MET A O 1
ATOM 1320 N N . HIS A 1 185 ? 47.802 3.354 30.310 1.00 22.01 185 HIS A N 1
ATOM 1321 C CA . HIS A 1 185 ? 47.056 3.255 31.585 1.00 21.61 185 HIS A CA 1
ATOM 1322 C C . HIS A 1 185 ? 48.046 3.215 32.743 1.00 22.29 185 HIS A C 1
ATOM 1323 O O . HIS A 1 185 ? 48.965 2.378 32.741 1.00 23.06 185 HIS A O 1
ATOM 1330 N N . ASP A 1 186 ? 47.857 4.083 33.749 1.00 22.13 186 ASP A N 1
ATOM 1331 C CA . ASP A 1 186 ? 48.721 4.087 34.945 1.00 23.15 186 ASP A CA 1
ATOM 1332 C C . ASP A 1 186 ? 48.981 2.689 35.480 1.00 24.19 186 ASP A C 1
ATOM 1333 O O . ASP A 1 186 ? 50.136 2.305 35.672 1.00 25.17 186 ASP A O 1
ATOM 1338 N N . GLY A 1 187 ? 47.901 1.929 35.659 1.00 24.98 187 GLY A N 1
ATOM 1339 C CA . GLY A 1 187 ? 47.956 0.587 36.261 1.00 25.85 187 GLY A CA 1
ATOM 1340 C C . GLY A 1 187 ? 48.808 -0.405 35.490 1.00 26.66 187 GLY A C 1
ATOM 1341 O O . GLY A 1 187 ? 49.306 -1.374 36.065 1.00 27.32 187 GLY A O 1
ATOM 1342 N N . GLN A 1 188 ? 48.970 -0.179 34.187 1.00 26.61 188 GLN A N 1
ATOM 1343 C CA . GLN A 1 188 ? 49.778 -1.082 33.354 1.00 26.97 188 GLN A CA 1
ATOM 1344 C C . GLN A 1 188 ? 51.256 -0.706 33.348 1.00 26.77 188 GLN A C 1
ATOM 1345 O O . GLN A 1 188 ? 52.085 -1.419 32.756 1.00 28.03 188 GLN A O 1
ATOM 1351 N N . GLU A 1 189 ? 51.584 0.423 33.978 1.00 26.37 189 GLU A N 1
ATOM 1352 C CA . GLU A 1 189 ? 52.955 0.926 34.018 1.00 25.72 189 GLU A CA 1
ATOM 1353 C C . GLU A 1 189 ? 53.488 1.054 35.453 1.00 25.85 189 GLU A C 1
ATOM 1354 O O . GLU A 1 189 ? 54.163 2.030 35.801 1.00 25.19 189 GLU A O 1
ATOM 1360 N N . ALA A 1 190 ? 53.220 0.031 36.266 1.00 26.90 190 ALA A N 1
ATOM 1361 C CA . ALA A 1 190 ? 53.773 -0.047 37.620 1.00 27.40 190 ALA A CA 1
ATOM 1362 C C . ALA A 1 190 ? 55.304 -0.126 37.633 1.00 28.40 190 ALA A C 1
ATOM 1363 O O . ALA A 1 190 ? 55.951 0.322 38.589 1.00 28.48 190 ALA A O 1
ATOM 1365 N N . ASP A 1 191 ? 55.863 -0.709 36.573 1.00 28.40 191 ASP A N 1
ATOM 1366 C CA . ASP A 1 191 ? 57.292 -0.624 36.278 1.00 29.38 191 ASP A CA 1
ATOM 1367 C C . ASP A 1 191 ? 57.463 0.377 35.125 1.00 28.34 191 ASP A C 1
ATOM 1368 O O . ASP A 1 191 ? 56.798 0.246 34.093 1.00 27.94 191 ASP A O 1
ATOM 1373 N N . THR A 1 192 ? 58.322 1.379 35.324 1.00 28.72 192 THR A N 1
ATOM 1374 C CA . THR A 1 192 ? 58.420 2.525 34.398 1.00 28.39 192 THR A CA 1
ATOM 1375 C C . THR A 1 192 ? 59.434 2.352 33.264 1.00 28.01 192 THR A C 1
ATOM 1376 O O . THR A 1 192 ? 59.693 3.294 32.525 1.00 27.75 192 THR A O 1
ATOM 1380 N N . SER A 1 193 ? 60.019 1.157 33.138 1.00 26.77 193 SER A N 1
ATOM 1381 C CA . SER A 1 193 ? 60.990 0.909 32.067 1.00 26.24 193 SER A CA 1
ATOM 1382 C C . SER A 1 193 ? 60.418 1.050 30.668 1.00 25.03 193 SER A C 1
ATOM 1383 O O . SER A 1 193 ? 61.060 1.654 29.816 1.00 24.41 193 SER A O 1
ATOM 1386 N N . ARG A 1 194 ? 59.230 0.497 30.421 1.00 24.44 194 ARG A N 1
ATOM 1387 C CA . ARG A 1 194 ? 58.585 0.641 29.110 1.00 23.56 194 ARG A CA 1
ATOM 1388 C C . ARG A 1 194 ? 58.391 2.131 28.748 1.00 22.82 194 ARG A C 1
ATOM 1389 O O . ARG A 1 194 ? 58.721 2.557 27.641 1.00 22.53 194 ARG A O 1
ATOM 1397 N N . LEU A 1 195 ? 57.877 2.918 29.692 1.00 21.64 195 LEU A N 1
ATOM 1398 C CA . LEU A 1 195 ? 57.707 4.361 29.492 1.00 21.07 195 LEU A CA 1
ATOM 1399 C C . LEU A 1 195 ? 59.042 5.047 29.131 1.00 21.00 195 LEU A C 1
ATOM 1400 O O . LEU A 1 195 ? 59.136 5.807 28.157 1.00 21.51 195 LEU A O 1
ATOM 1405 N N . GLU A 1 196 ? 60.086 4.771 29.917 1.00 21.45 196 GLU A N 1
ATOM 1406 C CA . GLU A 1 196 ? 61.426 5.288 29.636 1.00 22.33 196 GLU A CA 1
ATOM 1407 C C . GLU A 1 196 ? 61.899 4.965 28.217 1.00 21.56 196 GLU A C 1
ATOM 1408 O O . GLU A 1 196 ? 62.451 5.825 27.514 1.00 22.39 196 GLU A O 1
ATOM 1414 N N . ASN A 1 197 ? 61.667 3.724 27.827 1.00 21.16 197 ASN A N 1
ATOM 1415 C CA . ASN A 1 197 ? 62.079 3.247 26.523 1.00 20.71 197 ASN A CA 1
ATOM 1416 C C . ASN A 1 197 ? 61.297 3.907 25.405 1.00 20.97 197 ASN A C 1
ATOM 1417 O O . ASN A 1 197 ? 61.872 4.298 24.382 1.00 20.67 197 ASN A O 1
ATOM 1422 N N . MET A 1 198 ? 59.990 4.063 25.620 1.00 20.27 198 MET A N 1
ATOM 1423 C CA . MET A 1 198 ? 59.131 4.730 24.614 1.00 19.81 198 MET A CA 1
ATOM 1424 C C . MET A 1 198 ? 59.539 6.189 24.419 1.00 19.42 198 MET A C 1
ATOM 1425 O O . MET A 1 198 ? 59.560 6.666 23.301 1.00 19.47 198 MET A O 1
ATOM 1430 N N . VAL A 1 199 ? 59.854 6.880 25.508 1.00 18.93 199 VAL A N 1
ATOM 1431 C CA . VAL A 1 199 ? 60.344 8.248 25.421 1.00 18.87 199 VAL A CA 1
ATOM 1432 C C . VAL A 1 199 ? 61.654 8.327 24.623 1.00 19.25 199 VAL A C 1
ATOM 1433 O O . VAL A 1 199 ? 61.810 9.174 23.750 1.00 20.89 199 VAL A O 1
ATOM 1437 N N . LYS A 1 200 ? 62.606 7.450 24.944 1.00 19.71 200 LYS A N 1
ATOM 1438 C CA . LYS A 1 200 ? 63.853 7.432 24.206 1.00 19.74 200 LYS A CA 1
ATOM 1439 C C . LYS A 1 200 ? 63.603 7.197 22.702 1.00 19.27 200 LYS A C 1
ATOM 1440 O O . LYS A 1 200 ? 64.151 7.909 21.871 1.00 19.84 200 LYS A O 1
ATOM 1446 N N . ILE A 1 201 ? 62.770 6.209 22.387 1.00 18.60 201 ILE A N 1
ATOM 1447 C CA . ILE A 1 201 ? 62.418 5.884 21.005 1.00 19.35 201 ILE A CA 1
ATOM 1448 C C . ILE A 1 201 ? 61.868 7.125 20.302 1.00 19.02 201 ILE A C 1
ATOM 1449 O O . ILE A 1 201 ? 62.279 7.465 19.190 1.00 19.66 201 ILE A O 1
ATOM 1454 N N . GLY A 1 202 ? 60.916 7.799 20.942 1.00 18.41 202 GLY A N 1
ATOM 1455 C CA . GLY A 1 202 ? 60.320 8.997 20.344 1.00 18.13 202 GLY A CA 1
ATOM 1456 C C . GLY A 1 202 ? 61.316 10.118 20.184 1.00 18.52 202 GLY A C 1
ATOM 1457 O O . GLY A 1 202 ? 61.403 10.737 19.135 1.00 18.91 202 GLY A O 1
ATOM 1458 N N . LYS A 1 203 ? 62.114 10.367 21.217 1.00 18.35 203 LYS A N 1
ATOM 1459 C CA . LYS A 1 203 ? 63.077 11.461 21.121 1.00 18.89 203 LYS A CA 1
ATOM 1460 C C . LYS A 1 203 ? 64.161 11.190 20.075 1.00 19.09 203 LYS A C 1
ATOM 1461 O O . LYS A 1 203 ? 64.552 12.114 19.371 1.00 19.78 203 LYS A O 1
ATOM 1467 N N . ASP A 1 204 ? 64.592 9.931 19.976 1.00 19.65 204 ASP A N 1
ATOM 1468 C CA . ASP A 1 204 ? 65.646 9.523 19.026 1.00 20.23 204 ASP A CA 1
ATOM 1469 C C . ASP A 1 204 ? 65.192 9.764 17.610 1.00 20.71 204 ASP A C 1
ATOM 1470 O O . ASP A 1 204 ? 66.013 10.115 16.757 1.00 22.03 204 ASP A O 1
ATOM 1475 N N . LYS A 1 205 ? 63.882 9.627 17.371 1.00 20.42 205 LYS A N 1
ATOM 1476 C CA . LYS A 1 205 ? 63.304 9.822 16.037 1.00 19.86 205 LYS A CA 1
ATOM 1477 C C . LYS A 1 205 ? 63.041 11.299 15.750 1.00 19.88 205 LYS A C 1
ATOM 1478 O O . LYS A 1 205 ? 62.803 11.697 14.600 1.00 20.90 205 LYS A O 1
ATOM 1484 N N . GLY A 1 206 ? 63.103 12.102 16.809 1.00 19.47 206 GLY A N 1
ATOM 1485 C CA . GLY A 1 206 ? 62.952 13.529 16.685 1.00 18.41 206 GLY A CA 1
ATOM 1486 C C . GLY A 1 206 ? 61.641 14.171 17.148 1.00 18.10 206 GLY A C 1
ATOM 1487 O O . GLY A 1 206 ? 61.383 15.344 16.884 1.00 19.06 206 GLY A O 1
ATOM 1488 N N . TYR A 1 207 ? 60.836 13.418 17.878 1.00 16.64 207 TYR A N 1
ATOM 1489 C CA . TYR A 1 207 ? 59.552 13.927 18.357 1.00 16.72 207 TYR A CA 1
ATOM 1490 C C . TYR A 1 207 ? 59.735 14.686 19.645 1.00 16.98 207 TYR A C 1
ATOM 1491 O O . TYR A 1 207 ? 60.647 14.341 20.428 1.00 19.79 207 TYR A O 1
ATOM 1500 N N . ARG A 1 208 ? 58.858 15.673 19.868 1.00 17.72 208 ARG A N 1
ATOM 1501 C CA . ARG A 1 208 ? 58.688 16.361 21.160 1.00 17.15 208 ARG A CA 1
ATOM 1502 C C . ARG A 1 208 ? 57.491 15.764 21.884 1.00 17.40 208 ARG A C 1
ATOM 1503 O O . ARG A 1 208 ? 56.454 15.521 21.290 1.00 17.33 208 ARG A O 1
ATOM 1511 N N . PHE A 1 209 ? 57.655 15.527 23.172 1.00 16.55 209 PHE A N 1
ATOM 1512 C CA . PHE A 1 209 ? 56.580 14.971 24.009 1.00 17.64 209 PHE A CA 1
ATOM 1513 C C . PHE A 1 209 ? 55.825 16.111 24.668 1.00 18.07 209 PHE A C 1
ATOM 1514 O O . PHE A 1 209 ? 56.406 16.898 25.440 1.00 19.57 209 PHE A O 1
ATOM 1522 N N . VAL A 1 210 ? 54.523 16.182 24.401 1.00 15.55 210 VAL A N 1
ATOM 1523 C CA . VAL A 1 210 ? 53.750 17.386 24.720 1.00 15.65 210 VAL A CA 1
ATOM 1524 C C . VAL A 1 210 ? 52.477 17.051 25.505 1.00 14.35 210 VAL A C 1
ATOM 1525 O O . VAL A 1 210 ? 51.969 15.910 25.452 1.00 15.08 210 VAL A O 1
ATOM 1529 N N . ASN A 1 211 ? 51.936 18.069 26.185 1.00 15.18 211 ASN A N 1
ATOM 1530 C CA . ASN A 1 211 ? 50.640 17.926 26.817 1.00 14.98 211 ASN A CA 1
ATOM 1531 C C . ASN A 1 211 ? 49.507 18.143 25.795 1.00 14.06 211 ASN A C 1
ATOM 1532 O O . ASN A 1 211 ? 49.743 18.507 24.638 1.00 14.41 211 ASN A O 1
ATOM 1537 N N . MET A 1 212 ? 48.267 17.900 26.218 1.00 13.47 212 MET A N 1
ATOM 1538 C CA . MET A 1 212 ? 47.141 17.976 25.307 1.00 14.24 212 MET A CA 1
ATOM 1539 C C . MET A 1 212 ? 46.841 19.392 24.828 1.00 15.19 212 MET A C 1
ATOM 1540 O O . MET A 1 212 ? 46.435 19.576 23.676 1.00 15.33 212 MET A O 1
ATOM 1545 N N . ASP A 1 213 ? 47.078 20.366 25.690 1.00 16.29 213 ASP A N 1
ATOM 1546 C CA . ASP A 1 213 ? 46.921 21.768 25.276 1.00 17.11 213 ASP A CA 1
ATOM 1547 C C . ASP A 1 213 ? 47.764 22.056 24.025 1.00 17.36 213 ASP A C 1
ATOM 1548 O O . ASP A 1 213 ? 47.289 22.723 23.092 1.00 18.23 213 ASP A O 1
ATOM 1553 N N . GLU A 1 214 ? 49.017 21.587 24.033 1.00 16.72 214 GLU A N 1
ATOM 1554 C CA . GLU A 1 214 ? 49.902 21.891 22.925 1.00 17.77 214 GLU A CA 1
ATOM 1555 C C . GLU A 1 214 ? 49.539 21.004 21.725 1.00 17.30 214 GLU A C 1
ATOM 1556 O O . GLU A 1 214 ? 49.490 21.473 20.589 1.00 18.94 214 GLU A O 1
ATOM 1562 N N . CYS A 1 215 ? 49.222 19.731 21.984 1.00 16.85 215 CYS A N 1
ATOM 1563 C CA . CYS A 1 215 ? 48.857 18.808 20.916 1.00 16.30 215 CYS A CA 1
ATOM 1564 C C . CYS A 1 215 ? 47.630 19.309 20.144 1.00 15.66 215 CYS A C 1
ATOM 1565 O O . CYS A 1 215 ? 47.583 19.257 18.919 1.00 15.71 215 CYS A O 1
ATOM 1568 N N . LEU A 1 216 ? 46.626 19.764 20.887 1.00 16.34 216 LEU A N 1
ATOM 1569 C CA . LEU A 1 216 ? 45.358 20.164 20.264 1.00 17.23 216 LEU A CA 1
ATOM 1570 C C . LEU A 1 216 ? 45.154 21.679 20.076 1.00 18.24 216 LEU A C 1
ATOM 1571 O O . LEU A 1 216 ? 44.026 22.118 19.842 1.00 19.39 216 LEU A O 1
ATOM 1576 N N . GLN A 1 217 ? 46.245 22.447 20.108 1.00 18.56 217 GLN A N 1
ATOM 1577 C CA . GLN A 1 217 ? 46.163 23.907 19.930 1.00 20.16 217 GLN A CA 1
ATOM 1578 C C . GLN A 1 217 ? 45.402 24.238 18.641 1.00 20.96 217 GLN A C 1
ATOM 1579 O O . GLN A 1 217 ? 45.697 23.717 17.571 1.00 21.61 217 GLN A O 1
ATOM 1585 N N . GLY A 1 218 ? 44.403 25.110 18.771 1.00 21.35 218 GLY A N 1
ATOM 1586 C CA . GLY A 1 218 ? 43.604 25.572 17.635 1.00 22.89 218 GLY A CA 1
ATOM 1587 C C . GLY A 1 218 ? 42.638 24.571 17.023 1.00 24.06 218 GLY A C 1
ATOM 1588 O O . GLY A 1 218 ? 42.111 24.816 15.943 1.00 25.34 218 GLY A O 1
ATOM 1589 N N . TYR A 1 219 ? 42.395 23.444 17.688 1.00 25.30 219 TYR A N 1
ATOM 1590 C CA . TYR A 1 219 ? 41.471 22.449 17.150 1.00 26.57 219 TYR A CA 1
ATOM 1591 C C . TYR A 1 219 ? 40.106 23.084 16.883 1.00 29.07 219 TYR A C 1
ATOM 1592 O O . TYR A 1 219 ? 39.585 23.778 17.746 1.00 29.57 219 TYR A O 1
ATOM 1601 N N . LYS A 1 220 ? 39.563 22.838 15.687 1.00 31.90 220 LYS A N 1
ATOM 1602 C CA . LYS A 1 220 ? 38.292 23.413 15.204 1.00 34.58 220 LYS A CA 1
ATOM 1603 C C . LYS A 1 220 ? 38.568 24.691 14.408 1.00 35.34 220 LYS A C 1
ATOM 1604 O O . LYS A 1 220 ? 39.374 24.697 13.459 1.00 37.45 220 LYS A O 1
#

Radius of gyration: 16.32 Å; Cα contacts (8 Å, |Δi|>4): 379; chains: 1; bounding box: 48×34×43 Å

Organism: Encephalitozoon cuniculi (strain GB-M1) (NCBI:txid284813)

InterPro domains:
  IPR002509 NodB homology domain [PF01522] (22-146)
  IPR002509 NodB homology domain [PS51677] (26-210)
  IPR011330 Glycoside hydrolase/deacetylase, beta/alpha-barrel [SSF88713] (20-217)
  IPR050248 Polysaccharide deacetylase, ArnD subfamily [PTHR10587] (21-218)

Nearest PDB structures (foldseek):
  2vyo-assembly1_A  TM=1.005E+00  e=1.074E-45  Encephalitozoon cuniculi GB-M1
  2c1g-assembly1_A  TM=8.348E-01  e=8.841E-11  Streptococcus pneumoniae R6
  5o6y-assembly4_D  TM=8.159E-01  e=1.382E-10  Bacillus cereus ATCC 14579
  2c1i-assembly1_A  TM=8.313E-01  e=1.571E-10  Streptococcus pneumoniae R6
  2j13-assembly1_A  TM=8.411E-01  e=2.028E-10  Bacillus anthracis str. Ames

Sequence (206 aa):
EADVPDVCTNSGMIAINFVDGPVRGVTDRILNTLDELGVKATFSFTVNQQKAVGNVGQLYRRAVEEGHNVALRVDPSMDEGYQCLSQDALENNVDREIDTIDGLSGTEIRYAAVPICNGQVNSEMYNILTERGVLPVGYTFCPYDYDDPVGEFESMIEGSDPKHHSFIILMHDGQEADTSRLENMVKIGKDKGYRFVNMDECLQGYK

B-factor: mean 23.31, std 6.95, range [13.47, 51.45]

Secondary structure (DSSP, 8-state):
-EE---S-SSSSEEEEEEES---TTHHHHHHHHHHHHT---EEEE--SSPPPGGGTHHHHHHHHTT-EEEEE--GGGTT-GGGS-HHHHHHHHHHHHHHHHHHHTS---EEE---BTTEE-HHHHHHHHTTT-EE---SB-GGGSSSHHHHHHHHHHTS-TTT--EEEEEEGGGGSS-HHHHHHHHHHHHHTPEE--HHHHTTT--

Solvent-accessible surface area: 9468 Å² total; per-residue (Å²): 123,18,98,8,10,64,65,10,63,103,34,13,6,0,0,3,2,0,6,59,0,25,51,182,23,18,0,35,104,0,0,71,11,0,89,150,59,56,5,83,1,0,0,0,0,14,19,65,138,179,27,108,69,115,17,20,78,0,3,94,47,0,36,117,51,28,6,17,6,0,0,26,0,15,43,91,11,56,139,4,9,117,82,70,71,89,100,48,0,36,73,35,0,45,144,9,13,90,64,0,32,60,66,0,54,45,138,10,115,22,0,9,9,52,52,72,146,22,46,2,44,46,70,0,44,88,4,0,41,124,74,56,2,14,0,5,2,81,54,8,9,0,60,96,86,160,91,25,38,24,71,0,69,71,44,0,84,71,14,57,26,145,126,80,9,13,0,0,23,0,51,1,47,108,1,52,102,22,60,58,0,78,77,0,2,132,24,0,92,99,73,48,7,122,16,4,25,0,44,82,0,4,129,59,70,193

CATH classification: 3.20.20.370